Protein AF-X1JDH2-F1 (afdb_monomer)

Mean predicted aligned error: 5.19 Å

Structure (mmCIF, N/CA/C/O backbone):
data_AF-X1JDH2-F1
#
_entry.id   AF-X1JDH2-F1
#
loop_
_atom_site.group_PDB
_atom_site.id
_atom_site.type_symbol
_atom_site.label_atom_id
_atom_site.label_alt_id
_atom_site.label_comp_id
_atom_site.label_asym_id
_atom_site.label_entity_id
_atom_site.label_seq_id
_atom_site.pdbx_PDB_ins_code
_atom_site.Cartn_x
_atom_site.Cartn_y
_atom_site.Cartn_z
_atom_site.occupancy
_atom_site.B_iso_or_equiv
_atom_site.auth_seq_id
_atom_site.auth_comp_id
_atom_site.auth_asym_id
_atom_site.auth_atom_id
_atom_site.pdbx_PDB_model_num
ATOM 1 N N . GLU A 1 1 ? -0.977 12.668 -22.500 1.00 59.09 1 GLU A N 1
ATOM 2 C CA . GLU A 1 1 ? 0.386 12.859 -21.954 1.00 59.09 1 GLU A CA 1
ATOM 3 C C . GLU A 1 1 ? 0.465 12.525 -20.460 1.00 59.09 1 GLU A C 1
ATOM 5 O O . GLU A 1 1 ? 1.186 11.602 -20.096 1.00 59.09 1 GLU A O 1
ATOM 10 N N . ASP A 1 2 ? -0.357 13.155 -19.613 1.00 74.88 2 ASP A N 1
ATOM 11 C CA . ASP A 1 2 ? -0.326 12.962 -18.149 1.00 74.88 2 ASP A CA 1
ATOM 12 C C . ASP A 1 2 ? -0.560 11.524 -17.659 1.00 74.88 2 ASP A C 1
ATOM 14 O O . ASP A 1 2 ? 0.030 11.103 -16.664 1.00 74.88 2 ASP A O 1
ATOM 18 N N . VAL A 1 3 ? -1.400 10.745 -18.352 1.00 79.12 3 VAL A N 1
ATOM 19 C CA . VAL A 1 3 ? -1.711 9.357 -17.963 1.00 79.12 3 VAL A CA 1
ATOM 20 C C . VAL A 1 3 ? -0.484 8.455 -18.087 1.00 79.12 3 VAL A C 1
ATOM 22 O O . VAL A 1 3 ? -0.159 7.745 -17.137 1.00 79.12 3 VAL A O 1
ATOM 25 N N . LEU A 1 4 ? 0.219 8.517 -19.223 1.00 82.62 4 LEU A N 1
ATOM 26 C CA . LEU A 1 4 ? 1.402 7.693 -19.479 1.00 82.62 4 LEU A CA 1
ATOM 27 C C . LEU A 1 4 ? 2.551 8.095 -18.553 1.00 82.62 4 LEU A C 1
ATOM 29 O O . LEU A 1 4 ? 3.130 7.236 -17.897 1.00 82.62 4 LEU A O 1
ATOM 33 N N . ARG A 1 5 ? 2.807 9.402 -18.409 1.00 84.75 5 ARG A N 1
ATOM 34 C CA . ARG A 1 5 ? 3.827 9.919 -17.486 1.00 84.75 5 ARG A CA 1
ATOM 35 C C . ARG A 1 5 ? 3.555 9.494 -16.047 1.00 84.75 5 ARG A C 1
ATOM 37 O O . ARG A 1 5 ? 4.454 9.016 -15.362 1.00 84.75 5 ARG A O 1
ATOM 44 N N . SER A 1 6 ? 2.310 9.638 -15.584 1.00 84.62 6 SER A N 1
ATOM 45 C CA . SER A 1 6 ? 1.933 9.156 -14.258 1.00 84.62 6 SER A CA 1
ATOM 46 C C . SER A 1 6 ? 2.183 7.656 -14.155 1.00 84.62 6 SER A C 1
ATOM 48 O O . SER A 1 6 ? 2.788 7.219 -13.186 1.00 84.62 6 SER A O 1
ATOM 50 N N . ASN A 1 7 ? 1.771 6.860 -15.142 1.00 87.44 7 ASN A N 1
ATOM 51 C CA . ASN A 1 7 ? 1.966 5.414 -15.121 1.00 87.44 7 ASN A CA 1
ATOM 52 C C . ASN A 1 7 ? 3.447 5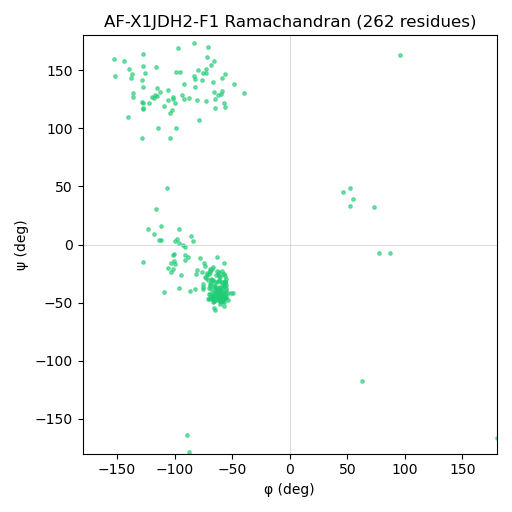.016 -15.006 1.00 87.44 7 ASN A C 1
ATOM 54 O O . ASN A 1 7 ? 3.771 4.223 -14.128 1.00 87.44 7 ASN A O 1
ATOM 58 N N . VAL A 1 8 ? 4.331 5.631 -15.799 1.00 89.69 8 VAL A N 1
ATOM 59 C CA . VAL A 1 8 ? 5.785 5.397 -15.744 1.00 89.69 8 VAL A CA 1
ATOM 60 C C . VAL A 1 8 ? 6.333 5.671 -14.343 1.00 89.69 8 VAL A C 1
ATOM 62 O O . VAL A 1 8 ? 6.931 4.776 -13.759 1.00 89.69 8 VAL A O 1
ATOM 65 N N . ILE A 1 9 ? 6.016 6.821 -13.734 1.00 87.75 9 ILE A N 1
ATOM 66 C CA . ILE A 1 9 ? 6.458 7.152 -12.361 1.00 87.75 9 ILE A CA 1
ATOM 67 C C . ILE A 1 9 ? 6.048 6.064 -11.353 1.00 87.75 9 ILE A C 1
ATOM 69 O O . ILE A 1 9 ? 6.803 5.727 -10.445 1.00 87.75 9 ILE A O 1
ATOM 73 N N . ASN A 1 10 ? 4.849 5.494 -11.500 1.00 86.88 10 ASN A N 1
ATOM 74 C CA . ASN A 1 10 ? 4.388 4.449 -10.581 1.00 86.88 10 ASN A CA 1
ATOM 75 C C . ASN A 1 10 ? 5.068 3.101 -10.835 1.00 86.88 10 ASN A C 1
ATOM 77 O O . ASN A 1 10 ? 5.295 2.357 -9.885 1.00 86.88 10 ASN A O 1
ATOM 81 N N . LEU A 1 11 ? 5.388 2.787 -12.091 1.00 92.75 11 LEU A N 1
ATOM 82 C CA . LEU A 1 11 ? 6.139 1.583 -12.439 1.00 92.75 11 LEU A CA 1
ATOM 83 C C . LEU A 1 11 ? 7.592 1.672 -11.972 1.00 92.75 11 LEU A C 1
ATOM 85 O O . LEU A 1 11 ? 8.115 0.672 -11.498 1.00 92.75 11 LEU A O 1
ATOM 89 N N . VAL A 1 12 ? 8.208 2.857 -12.006 1.00 92.88 12 VAL A N 1
ATOM 90 C CA . VAL A 1 12 ? 9.519 3.093 -11.380 1.00 92.88 12 VAL A CA 1
ATOM 91 C C . VAL A 1 12 ? 9.451 2.789 -9.879 1.00 92.88 12 VAL A C 1
ATOM 93 O O . VAL A 1 12 ? 10.267 2.020 -9.379 1.00 92.88 12 VAL A O 1
ATOM 96 N N . GLY A 1 13 ? 8.440 3.308 -9.168 1.00 90.69 13 GLY A N 1
ATOM 97 C CA . GLY A 1 13 ? 8.237 3.009 -7.742 1.00 90.69 13 GLY A CA 1
ATOM 98 C C . GLY A 1 13 ? 8.040 1.514 -7.460 1.00 90.69 13 GLY A C 1
ATOM 99 O O . GLY A 1 13 ? 8.646 0.971 -6.541 1.00 90.69 13 GLY A O 1
ATOM 100 N N . LEU A 1 14 ? 7.264 0.815 -8.297 1.00 92.56 14 LEU A N 1
ATOM 101 C CA . LEU A 1 14 ? 7.139 -0.642 -8.217 1.00 92.56 14 LEU A CA 1
ATOM 102 C C . LEU A 1 14 ? 8.499 -1.329 -8.418 1.00 92.56 14 LEU A C 1
ATOM 104 O O . LEU A 1 14 ? 8.872 -2.176 -7.615 1.00 92.56 14 LEU A O 1
ATOM 108 N N . LEU A 1 15 ? 9.259 -0.953 -9.449 1.00 94.62 15 LEU A N 1
ATOM 109 C CA . LEU A 1 15 ? 10.558 -1.557 -9.749 1.00 94.62 15 LEU A CA 1
ATOM 110 C C . LEU A 1 15 ? 11.597 -1.295 -8.652 1.00 94.62 15 LEU A C 1
ATOM 112 O O . LEU A 1 15 ? 12.402 -2.178 -8.377 1.00 94.62 15 LEU A O 1
ATOM 116 N N . ARG A 1 16 ? 11.551 -0.152 -7.956 1.00 92.25 16 ARG A N 1
ATOM 117 C CA . ARG A 1 16 ? 12.378 0.070 -6.755 1.00 92.25 16 ARG A CA 1
ATOM 118 C C . ARG A 1 16 ? 12.075 -0.948 -5.662 1.00 92.25 16 ARG A C 1
ATOM 120 O O . ARG A 1 16 ? 13.009 -1.489 -5.078 1.00 92.25 16 ARG A O 1
ATOM 127 N N . ILE A 1 17 ? 10.797 -1.246 -5.422 1.00 90.75 17 ILE A N 1
ATOM 128 C CA . ILE A 1 17 ? 10.385 -2.280 -4.460 1.00 90.75 17 ILE A CA 1
ATOM 129 C C . ILE A 1 17 ? 10.846 -3.662 -4.945 1.00 90.75 17 ILE A C 1
ATOM 131 O O . ILE A 1 17 ? 11.446 -4.408 -4.179 1.00 90.75 17 ILE A O 1
ATOM 135 N N . MET A 1 18 ? 10.621 -3.987 -6.223 1.00 92.38 18 MET A N 1
ATOM 136 C CA . MET A 1 18 ? 10.957 -5.296 -6.801 1.00 92.38 18 MET A CA 1
ATOM 137 C C . MET A 1 18 ? 12.462 -5.586 -6.820 1.00 92.38 18 MET A C 1
ATOM 139 O O . MET A 1 18 ? 12.875 -6.732 -6.664 1.00 92.38 18 MET A O 1
ATOM 143 N N . LEU A 1 19 ? 13.290 -4.566 -7.050 1.00 92.38 19 LEU A N 1
ATOM 144 C CA . LEU A 1 19 ? 14.728 -4.725 -7.280 1.00 92.38 19 LEU A CA 1
ATOM 145 C C . LEU A 1 19 ? 15.578 -4.430 -6.033 1.00 92.38 19 LEU A C 1
ATOM 147 O O . LEU A 1 19 ? 16.806 -4.511 -6.116 1.00 92.38 19 LEU A O 1
ATOM 151 N N . GLY A 1 20 ? 14.943 -4.133 -4.892 1.00 88.19 20 GLY A N 1
ATOM 152 C CA . GLY A 1 20 ? 15.624 -3.850 -3.624 1.00 88.19 20 GLY A CA 1
ATOM 153 C C . GLY A 1 20 ? 16.309 -2.481 -3.589 1.00 88.19 20 GLY A C 1
ATOM 154 O O . GLY A 1 20 ? 17.354 -2.329 -2.963 1.00 88.19 20 GLY A O 1
ATOM 155 N N . GLY A 1 21 ? 15.738 -1.494 -4.281 1.00 89.44 21 GLY A N 1
ATOM 156 C CA . GLY A 1 21 ? 16.318 -0.169 -4.482 1.00 89.44 21 GLY A CA 1
ATOM 157 C C . GLY A 1 21 ? 17.071 -0.027 -5.807 1.00 89.44 21 GLY A C 1
ATOM 158 O O . GLY A 1 21 ? 17.407 -1.007 -6.479 1.00 89.44 21 GLY A O 1
ATOM 159 N N . LEU A 1 22 ? 17.311 1.229 -6.187 1.00 92.88 22 LEU A N 1
ATOM 160 C CA . LEU A 1 22 ? 17.968 1.627 -7.433 1.00 92.88 22 LEU A CA 1
ATOM 161 C C . LEU A 1 22 ? 18.954 2.763 -7.164 1.00 92.88 22 LEU A C 1
ATOM 163 O O . LEU A 1 22 ? 18.670 3.656 -6.362 1.00 92.88 22 LEU A O 1
ATOM 167 N N . THR A 1 23 ? 20.093 2.757 -7.855 1.00 94.81 23 THR A N 1
ATOM 168 C CA . THR A 1 23 ? 20.959 3.945 -7.914 1.00 94.81 23 THR A CA 1
ATOM 169 C C . THR A 1 23 ? 20.314 5.035 -8.785 1.00 94.81 23 THR A C 1
ATOM 171 O O . THR A 1 23 ? 19.448 4.723 -9.604 1.00 94.81 23 THR A O 1
ATOM 174 N N . PRO A 1 24 ? 20.732 6.314 -8.684 1.00 94.38 24 PRO A N 1
ATOM 175 C CA . PRO A 1 24 ? 20.222 7.370 -9.567 1.00 94.38 24 PRO A CA 1
ATOM 176 C C . PRO A 1 24 ? 20.408 7.068 -11.064 1.00 94.38 24 PRO A C 1
ATOM 178 O O . PRO A 1 24 ? 19.579 7.445 -11.888 1.00 94.38 24 PRO A O 1
ATOM 181 N N . GLU A 1 25 ? 21.488 6.369 -11.413 1.00 94.69 25 GLU A N 1
ATOM 182 C CA . GLU A 1 25 ? 21.778 5.938 -12.784 1.00 94.69 25 GLU A CA 1
ATOM 183 C C . GLU A 1 25 ? 20.811 4.837 -13.230 1.00 94.69 25 GLU A C 1
ATOM 185 O O . GLU A 1 25 ? 20.237 4.919 -14.315 1.00 94.69 25 GLU A O 1
ATOM 190 N N . GLU A 1 26 ? 20.582 3.835 -12.379 1.00 95.81 26 GLU A N 1
ATOM 191 C CA . GLU A 1 26 ? 19.624 2.761 -12.644 1.00 95.81 26 GLU A CA 1
ATOM 192 C C . GLU A 1 26 ? 18.184 3.284 -12.748 1.00 95.81 26 GLU A C 1
ATOM 194 O O . GLU A 1 26 ? 17.431 2.829 -13.608 1.00 95.81 26 GLU A O 1
ATOM 199 N N . ASP A 1 27 ? 17.817 4.268 -11.925 1.00 94.56 27 ASP A N 1
ATOM 200 C CA . ASP A 1 27 ? 16.511 4.934 -11.961 1.00 94.56 27 ASP A CA 1
ATOM 201 C C . ASP A 1 27 ? 16.281 5.636 -13.310 1.00 94.56 27 ASP A C 1
ATOM 203 O O . ASP A 1 27 ? 15.251 5.436 -13.955 1.00 94.56 27 ASP A O 1
ATOM 207 N N . ALA A 1 28 ? 17.287 6.372 -13.798 1.00 94.69 28 ALA A N 1
ATOM 208 C CA . ALA A 1 28 ? 17.238 7.038 -15.098 1.00 94.69 28 ALA A CA 1
ATOM 209 C C . ALA A 1 28 ? 17.183 6.050 -16.279 1.00 94.69 28 ALA A C 1
ATOM 211 O O . ALA A 1 28 ? 16.522 6.327 -17.286 1.00 94.69 28 ALA A O 1
ATOM 212 N N . ILE A 1 29 ? 17.867 4.903 -16.174 1.00 96.56 29 ILE A N 1
ATOM 213 C CA . ILE A 1 29 ? 17.788 3.827 -17.174 1.00 96.56 29 ILE A CA 1
ATOM 214 C C . ILE A 1 29 ? 16.381 3.224 -17.183 1.00 96.56 29 ILE A C 1
ATOM 216 O O . ILE A 1 29 ? 15.801 3.079 -18.256 1.00 96.56 29 ILE A O 1
ATOM 220 N N . ILE A 1 30 ? 15.812 2.914 -16.014 1.00 96.50 30 ILE A N 1
ATOM 221 C CA . ILE A 1 30 ? 14.474 2.320 -15.902 1.00 96.50 30 ILE A CA 1
ATOM 222 C C . ILE A 1 30 ? 13.391 3.250 -16.449 1.00 96.50 30 ILE A C 1
ATOM 224 O O . ILE A 1 30 ? 12.529 2.786 -17.194 1.00 96.50 30 ILE A O 1
ATOM 228 N N . ASP A 1 31 ? 13.419 4.541 -16.110 1.00 95.44 31 ASP A N 1
ATOM 229 C CA . ASP A 1 31 ? 12.426 5.510 -16.595 1.00 95.44 31 ASP A CA 1
ATOM 230 C C . ASP A 1 31 ? 12.395 5.549 -18.133 1.00 95.44 31 ASP A C 1
ATOM 232 O O . ASP A 1 31 ? 11.336 5.411 -18.756 1.00 95.44 31 ASP A O 1
ATOM 236 N N . ARG A 1 32 ? 13.580 5.607 -18.755 1.00 95.38 32 ARG A N 1
ATOM 237 C CA . ARG A 1 32 ? 13.723 5.580 -20.213 1.00 95.38 32 ARG A CA 1
ATOM 238 C C . ARG A 1 32 ? 13.308 4.235 -20.810 1.00 95.38 32 ARG A C 1
ATOM 240 O O . ARG A 1 32 ? 12.555 4.219 -21.780 1.00 95.38 32 ARG A O 1
ATOM 247 N N . ALA A 1 33 ? 13.732 3.124 -20.211 1.00 97.06 33 ALA A N 1
ATOM 248 C CA . ALA A 1 33 ? 13.372 1.779 -20.652 1.00 97.06 33 ALA A CA 1
ATOM 249 C C . ALA A 1 33 ? 11.852 1.564 -20.643 1.00 97.06 33 ALA A C 1
ATOM 251 O O . ALA A 1 33 ? 11.294 1.012 -21.589 1.00 97.06 33 ALA A O 1
ATOM 252 N N . LEU A 1 34 ? 11.155 2.036 -19.604 1.00 96.44 34 LEU A N 1
ATOM 253 C CA . LEU A 1 34 ? 9.696 1.973 -19.526 1.00 96.44 34 LEU A CA 1
ATOM 254 C C . LEU A 1 34 ? 9.052 2.781 -20.654 1.00 96.44 34 LEU A C 1
ATOM 256 O O . LEU A 1 34 ? 8.166 2.270 -21.338 1.00 96.44 34 LEU A O 1
ATOM 260 N N . ALA A 1 35 ? 9.506 4.016 -20.881 1.00 94.12 35 ALA A N 1
ATOM 261 C CA . ALA A 1 35 ? 8.993 4.849 -21.966 1.00 94.12 35 ALA A CA 1
ATOM 262 C C . ALA A 1 35 ? 9.185 4.186 -23.343 1.00 94.12 35 ALA A C 1
ATOM 264 O O . ALA A 1 35 ? 8.242 4.131 -24.134 1.00 94.12 35 ALA A O 1
ATOM 265 N N . GLU A 1 36 ? 10.369 3.626 -23.603 1.00 95.56 36 GLU A N 1
ATOM 266 C CA . GLU A 1 36 ? 10.681 2.894 -24.836 1.00 95.56 36 GLU A CA 1
ATOM 267 C C . GLU A 1 36 ? 9.854 1.607 -24.974 1.00 95.56 36 GLU A C 1
ATOM 269 O O . GLU A 1 36 ? 9.367 1.307 -26.062 1.00 95.56 36 GLU A O 1
ATOM 274 N N . THR A 1 37 ? 9.595 0.893 -23.874 1.00 96.69 37 THR A N 1
ATOM 275 C CA . THR A 1 37 ? 8.761 -0.323 -23.863 1.00 96.69 37 THR A CA 1
ATOM 276 C C . THR A 1 37 ? 7.321 -0.026 -24.279 1.00 96.69 37 THR A C 1
ATOM 278 O O . THR A 1 37 ? 6.756 -0.730 -25.117 1.00 96.69 37 THR A O 1
ATOM 281 N N . TYR A 1 38 ? 6.717 1.035 -23.734 1.00 95.06 38 TYR A N 1
ATOM 282 C CA . TYR A 1 38 ? 5.379 1.461 -24.153 1.00 95.06 38 TYR A CA 1
ATOM 283 C C . TYR A 1 38 ? 5.378 1.973 -25.600 1.00 95.06 38 TYR A C 1
ATOM 285 O O . TYR A 1 38 ? 4.480 1.628 -26.370 1.00 95.06 38 TYR A O 1
ATOM 293 N N . ALA A 1 39 ? 6.400 2.732 -26.007 1.00 93.56 39 ALA A N 1
ATOM 294 C CA . ALA A 1 39 ? 6.523 3.222 -27.378 1.00 93.56 39 ALA A CA 1
ATOM 295 C C . ALA A 1 39 ? 6.667 2.082 -28.404 1.00 93.56 39 ALA A C 1
ATOM 297 O O . ALA A 1 39 ? 6.050 2.142 -29.465 1.00 93.56 39 ALA A O 1
ATOM 298 N N . ALA A 1 40 ? 7.400 1.013 -28.075 1.00 94.62 40 ALA A N 1
ATOM 299 C CA . ALA A 1 40 ? 7.550 -0.177 -28.915 1.00 94.62 40 ALA A CA 1
ATOM 300 C C . ALA A 1 40 ? 6.225 -0.928 -29.144 1.00 94.62 40 ALA A C 1
ATOM 302 O O . ALA A 1 40 ? 6.079 -1.642 -30.136 1.00 94.62 40 ALA A O 1
ATOM 303 N N . LYS A 1 41 ? 5.240 -0.746 -28.255 1.00 94.19 41 LYS A N 1
ATOM 304 C CA . LYS A 1 41 ? 3.868 -1.250 -28.412 1.00 94.19 41 LYS A CA 1
ATOM 305 C C . LYS A 1 41 ? 2.903 -0.208 -28.986 1.00 94.19 41 LYS A C 1
ATOM 307 O O . LYS A 1 41 ? 1.693 -0.403 -28.926 1.00 94.19 41 LYS A O 1
ATOM 312 N N . ASP A 1 42 ? 3.412 0.898 -29.530 1.00 92.19 42 ASP A N 1
ATOM 313 C CA . ASP A 1 42 ? 2.612 2.018 -30.038 1.00 92.19 42 ASP A CA 1
ATOM 314 C C . ASP A 1 42 ? 1.640 2.576 -28.975 1.00 92.19 42 ASP A C 1
ATOM 316 O O . ASP A 1 42 ? 0.493 2.922 -29.246 1.00 92.19 42 ASP A O 1
ATOM 320 N N . ILE A 1 43 ? 2.096 2.644 -27.722 1.00 91.62 43 ILE A N 1
ATOM 321 C CA . ILE A 1 43 ? 1.414 3.354 -26.638 1.00 91.62 43 ILE A CA 1
ATOM 322 C C . ILE A 1 43 ? 2.181 4.652 -26.402 1.00 91.62 43 ILE A C 1
ATOM 324 O O . ILE A 1 43 ? 3.151 4.714 -25.647 1.00 91.62 43 ILE A O 1
ATOM 328 N N . THR A 1 44 ? 1.748 5.710 -27.084 1.00 89.75 44 THR A N 1
ATOM 329 C CA . THR A 1 44 ? 2.363 7.041 -27.004 1.00 89.75 44 THR A CA 1
ATOM 330 C C . THR A 1 44 ? 1.310 8.104 -26.694 1.00 89.75 44 THR A C 1
ATOM 332 O O . THR A 1 44 ? 0.124 7.870 -26.919 1.00 89.75 44 THR A O 1
ATOM 335 N N . PRO A 1 45 ? 1.694 9.321 -26.257 1.00 86.06 45 PRO A N 1
ATOM 336 C CA . PRO A 1 45 ? 0.742 10.418 -26.069 1.00 86.06 45 PRO A CA 1
ATOM 337 C C . PRO A 1 45 ? -0.066 10.801 -27.320 1.00 86.06 45 PRO A C 1
ATOM 339 O O . PRO A 1 45 ? -1.048 11.525 -27.181 1.00 86.06 45 PRO A O 1
ATOM 342 N N . LYS A 1 46 ? 0.363 10.365 -28.514 1.00 86.56 46 LYS A N 1
ATOM 343 C CA . LYS A 1 46 ? -0.273 10.653 -29.805 1.00 86.56 46 LYS A CA 1
ATOM 344 C C . LYS A 1 46 ? -1.160 9.512 -30.312 1.00 86.56 46 LYS A C 1
ATOM 346 O O . LYS A 1 46 ? -1.957 9.746 -31.215 1.00 86.56 46 LYS A O 1
ATOM 351 N N . THR A 1 47 ? -1.011 8.303 -29.773 1.00 88.00 47 THR A N 1
ATOM 352 C CA . THR A 1 47 ? -1.769 7.131 -30.225 1.00 88.00 47 THR A CA 1
ATOM 353 C C . THR A 1 47 ? -3.142 7.096 -29.553 1.00 88.00 47 THR A C 1
ATOM 355 O O . THR A 1 47 ? -3.261 7.464 -28.384 1.00 88.00 47 THR A O 1
ATOM 358 N N . ASP A 1 48 ? -4.169 6.634 -30.273 1.00 86.00 48 ASP A N 1
ATOM 359 C CA . ASP A 1 48 ? -5.535 6.495 -29.754 1.00 86.00 48 ASP A CA 1
ATOM 360 C C . ASP A 1 48 ? -5.573 5.612 -28.485 1.00 86.00 48 ASP A C 1
ATOM 362 O O . ASP A 1 48 ? -5.232 4.425 -28.561 1.00 86.00 48 ASP A O 1
ATOM 366 N N . PRO A 1 49 ? -6.006 6.152 -27.324 1.00 85.00 49 PRO A N 1
ATOM 367 C CA . PRO A 1 49 ? -6.129 5.397 -26.080 1.00 85.00 49 PRO A CA 1
ATOM 368 C C . PRO A 1 49 ? -7.042 4.172 -26.159 1.00 85.00 49 PRO A C 1
ATOM 370 O O . PRO A 1 49 ? -6.850 3.235 -25.383 1.00 85.00 49 PRO A O 1
ATOM 373 N N . GLY A 1 50 ? -8.009 4.146 -27.085 1.00 85.12 50 GLY A N 1
ATOM 374 C CA . GLY A 1 50 ? -8.890 2.992 -27.288 1.00 85.12 5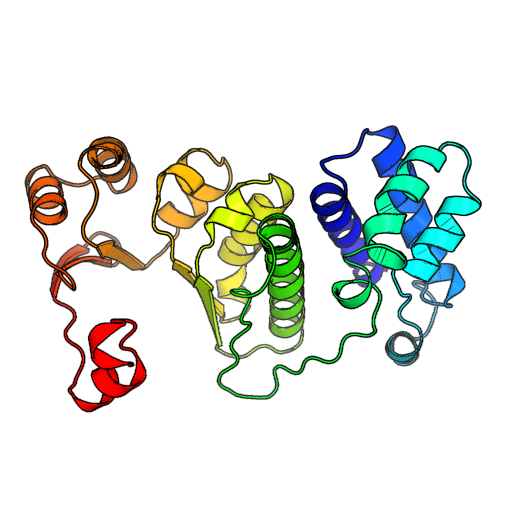0 GLY A CA 1
ATOM 375 C C . GLY A 1 50 ? -8.144 1.724 -27.719 1.00 85.12 50 GLY A C 1
ATOM 376 O O . GLY A 1 50 ? -8.589 0.621 -27.422 1.00 85.12 50 GLY A O 1
ATOM 377 N N . LEU A 1 51 ? -6.974 1.874 -28.350 1.00 86.38 51 LEU A N 1
ATOM 378 C CA . LEU A 1 51 ? -6.146 0.764 -28.830 1.00 86.38 51 LEU A CA 1
ATOM 379 C C . LEU A 1 51 ? -5.119 0.282 -27.798 1.00 86.38 51 LEU A C 1
ATOM 381 O O . LEU A 1 51 ? -4.446 -0.723 -28.018 1.00 86.38 51 LEU A O 1
ATOM 385 N N . TRP A 1 52 ? -4.948 0.997 -26.682 1.00 89.62 52 TRP A N 1
ATOM 386 C CA . TRP A 1 52 ? -3.865 0.706 -25.740 1.00 89.62 52 TRP A CA 1
ATOM 387 C C . TRP A 1 52 ? -4.072 -0.608 -24.996 1.00 89.62 52 TRP A C 1
ATOM 389 O O . TRP A 1 52 ? -3.095 -1.291 -24.712 1.00 89.62 52 TRP A O 1
ATOM 399 N N . GLN A 1 53 ? -5.320 -0.973 -24.688 1.00 86.06 53 GLN A N 1
ATOM 400 C CA . GLN A 1 53 ? -5.633 -2.132 -23.848 1.00 86.06 53 GLN A CA 1
ATOM 401 C C . GLN A 1 53 ? -5.085 -3.448 -24.420 1.00 86.06 53 GLN A C 1
ATOM 403 O O . GLN A 1 53 ? -4.557 -4.266 -23.672 1.00 86.06 53 GLN A O 1
ATOM 408 N N . GLU A 1 54 ? -5.158 -3.627 -25.737 1.00 85.88 54 GLU A N 1
ATOM 409 C CA . GLU A 1 54 ? -4.672 -4.825 -26.439 1.00 85.88 54 GLU A CA 1
ATOM 410 C C . GLU A 1 54 ? -3.145 -4.842 -26.611 1.00 85.88 54 GLU A C 1
ATOM 412 O O . GLU A 1 54 ? -2.564 -5.855 -26.993 1.00 85.88 54 GLU A O 1
ATOM 417 N N . ARG A 1 55 ? -2.488 -3.711 -26.337 1.00 91.94 55 ARG A N 1
ATOM 418 C CA . ARG A 1 55 ? -1.065 -3.475 -26.603 1.00 91.94 55 ARG A CA 1
ATOM 419 C C . ARG A 1 55 ? -0.238 -3.314 -25.331 1.00 91.94 55 ARG A C 1
ATOM 421 O O . ARG A 1 55 ? 0.949 -3.016 -25.420 1.00 91.94 55 ARG A O 1
ATOM 428 N N . ILE A 1 56 ? -0.840 -3.476 -24.151 1.00 92.94 56 ILE A N 1
ATOM 429 C CA . ILE A 1 56 ? -0.135 -3.318 -22.874 1.00 92.94 56 ILE A CA 1
ATOM 430 C C . ILE A 1 56 ? 1.067 -4.283 -22.844 1.00 92.94 56 ILE A C 1
ATOM 432 O O . ILE A 1 56 ? 0.867 -5.492 -22.989 1.00 92.94 56 ILE A O 1
ATOM 436 N N . PRO A 1 57 ? 2.304 -3.778 -22.675 1.00 95.31 57 PRO A N 1
ATOM 437 C CA . PRO A 1 57 ? 3.488 -4.625 -22.622 1.00 95.31 57 PRO A CA 1
ATOM 438 C C . PRO A 1 57 ? 3.509 -5.488 -21.359 1.00 95.31 57 PRO A C 1
ATOM 440 O O . PRO A 1 57 ? 2.972 -5.115 -20.314 1.00 95.31 57 PRO A O 1
ATOM 443 N N . LEU A 1 58 ? 4.198 -6.620 -21.455 1.00 95.94 58 LEU A N 1
ATOM 444 C CA . LEU A 1 58 ? 4.528 -7.485 -20.329 1.00 95.94 58 LEU A CA 1
ATOM 445 C C . LEU A 1 58 ? 5.942 -7.200 -19.808 1.00 95.94 58 LEU A C 1
ATOM 447 O O . LEU A 1 58 ? 6.748 -6.527 -20.454 1.00 95.94 58 LEU A O 1
ATOM 451 N N . MET A 1 59 ? 6.278 -7.767 -18.648 1.00 95.44 59 MET A N 1
ATOM 452 C CA . MET A 1 59 ? 7.608 -7.617 -18.046 1.00 95.44 59 MET A CA 1
ATOM 453 C C . MET A 1 59 ? 8.731 -8.124 -18.972 1.00 95.44 59 MET A C 1
ATOM 455 O O . MET A 1 59 ? 9.819 -7.560 -18.988 1.00 95.44 59 MET A O 1
ATOM 459 N N . GLN A 1 60 ? 8.475 -9.150 -19.790 1.00 96.94 60 GLN A N 1
ATOM 460 C CA . GLN A 1 60 ? 9.442 -9.625 -20.790 1.00 96.94 60 GLN A CA 1
ATOM 461 C C . GLN A 1 60 ? 9.721 -8.615 -21.913 1.00 96.94 60 GLN A C 1
ATOM 463 O O . GLN A 1 60 ? 10.832 -8.588 -22.436 1.00 96.94 60 GLN A O 1
ATOM 468 N N . ASP A 1 61 ? 8.742 -7.780 -22.283 1.00 97.44 61 ASP A N 1
ATOM 469 C CA . ASP A 1 61 ? 8.962 -6.721 -23.273 1.00 97.44 61 ASP A CA 1
ATOM 470 C C . ASP A 1 61 ? 9.896 -5.654 -22.681 1.00 97.44 61 ASP A C 1
ATOM 472 O O . ASP A 1 61 ? 10.799 -5.167 -23.357 1.00 97.44 61 ASP A O 1
ATOM 476 N N . PHE A 1 62 ? 9.725 -5.356 -21.389 1.00 97.44 62 PHE A N 1
ATOM 477 C CA . PHE A 1 62 ? 10.614 -4.473 -20.638 1.00 97.44 62 PHE A CA 1
ATOM 478 C C . PHE A 1 62 ? 12.036 -5.043 -20.498 1.00 97.44 62 PHE A C 1
ATOM 480 O O . PHE A 1 62 ? 13.006 -4.313 -20.697 1.00 97.44 62 PHE A O 1
ATOM 487 N N . GLU A 1 63 ? 12.184 -6.348 -20.224 1.00 97.44 63 GLU A N 1
ATOM 488 C CA . GLU A 1 63 ? 13.493 -7.029 -20.239 1.00 97.44 63 GLU A CA 1
ATOM 489 C C . GLU A 1 63 ? 14.178 -6.886 -21.605 1.00 97.44 63 GLU A C 1
ATOM 491 O O . GLU A 1 63 ? 15.353 -6.529 -21.654 1.00 97.44 63 GLU A O 1
ATOM 496 N N . ALA A 1 64 ? 13.450 -7.114 -22.704 1.00 97.56 64 ALA A N 1
ATOM 497 C CA . ALA A 1 64 ? 14.003 -7.022 -24.054 1.00 97.56 64 ALA A CA 1
ATOM 498 C C . ALA A 1 64 ? 14.511 -5.609 -24.383 1.00 97.56 64 ALA A C 1
ATOM 500 O O . ALA A 1 64 ? 15.565 -5.466 -24.996 1.00 97.56 64 ALA A O 1
ATOM 501 N N . VAL A 1 65 ? 13.802 -4.562 -23.943 1.00 97.56 65 VAL A N 1
ATOM 502 C CA . VAL A 1 65 ? 14.274 -3.176 -24.090 1.00 97.56 65 VAL A CA 1
ATOM 503 C C . VAL A 1 65 ? 15.530 -2.941 -23.252 1.00 97.56 65 VAL A C 1
ATOM 505 O O . VAL A 1 65 ? 16.532 -2.466 -23.787 1.00 97.56 65 VAL A O 1
ATOM 508 N N . LEU A 1 66 ? 15.529 -3.337 -21.974 1.00 96.88 66 LEU A N 1
ATOM 509 C CA . LEU A 1 66 ? 16.695 -3.192 -21.094 1.00 96.88 66 LEU A CA 1
ATOM 510 C C . LEU A 1 66 ? 17.953 -3.882 -21.643 1.00 96.88 66 LEU A C 1
ATOM 512 O O . LEU A 1 66 ? 19.049 -3.351 -21.485 1.00 96.88 66 LEU A O 1
ATOM 516 N N . GLU A 1 67 ? 17.821 -5.033 -22.307 1.00 96.94 67 GLU A N 1
ATOM 517 C CA . GLU A 1 67 ? 18.949 -5.749 -22.924 1.00 96.94 67 GLU A CA 1
ATOM 518 C C . GLU A 1 67 ? 19.658 -4.942 -24.021 1.00 96.94 67 GLU A C 1
ATOM 520 O O . GLU A 1 67 ? 20.842 -5.170 -24.279 1.00 96.94 67 GLU A O 1
ATOM 525 N N . THR A 1 68 ? 18.969 -3.980 -24.639 1.00 96.44 68 THR A N 1
ATOM 526 C CA . THR A 1 68 ? 19.544 -3.114 -25.678 1.00 96.44 68 THR A CA 1
ATOM 527 C C . THR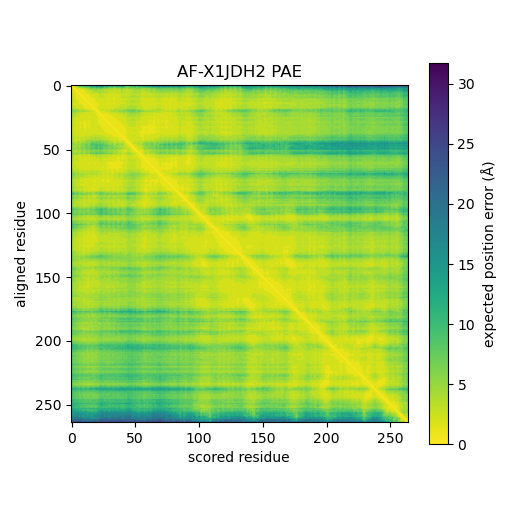 A 1 68 ? 20.221 -1.859 -25.122 1.00 96.44 68 THR A C 1
ATOM 529 O O . THR A 1 68 ? 20.923 -1.165 -25.858 1.00 96.44 68 THR A O 1
ATOM 532 N N . MET A 1 69 ? 20.048 -1.565 -23.829 1.00 96.00 69 MET A N 1
ATOM 533 C CA . MET A 1 69 ? 20.542 -0.340 -23.205 1.00 96.00 69 MET A CA 1
ATOM 534 C C . MET A 1 69 ? 21.942 -0.508 -22.605 1.00 96.00 69 MET A C 1
ATOM 536 O O . MET A 1 69 ? 22.260 -1.484 -21.920 1.00 96.00 69 MET A O 1
ATOM 540 N N . GLU A 1 70 ? 22.790 0.498 -22.808 1.00 9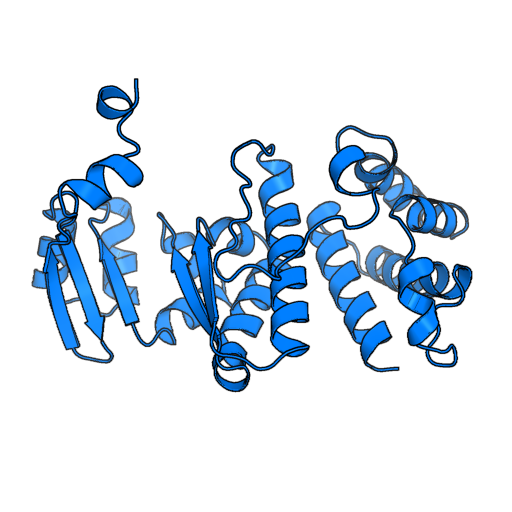4.31 70 GLU A N 1
ATOM 541 C CA . GLU A 1 70 ? 24.114 0.548 -22.191 1.00 94.31 70 GLU A CA 1
ATOM 542 C C . GLU A 1 70 ? 24.007 0.717 -20.663 1.00 94.31 70 GLU A C 1
ATOM 544 O O . GLU A 1 70 ? 23.153 1.442 -20.158 1.00 94.31 70 GLU A O 1
ATOM 549 N N . GLY A 1 71 ? 24.858 0.015 -19.907 1.00 92.44 71 GLY A N 1
ATOM 550 C CA . GLY A 1 71 ? 24.862 0.066 -18.437 1.00 92.44 71 GLY A CA 1
ATOM 551 C C . GLY A 1 71 ? 23.755 -0.744 -17.742 1.00 92.44 71 GLY A C 1
ATOM 552 O O . GLY A 1 71 ? 23.819 -0.940 -16.532 1.00 92.44 71 GLY A O 1
ATOM 553 N N . ALA A 1 72 ? 22.792 -1.315 -18.474 1.00 95.62 72 ALA A N 1
ATOM 554 C CA . ALA A 1 72 ? 21.625 -1.990 -17.894 1.00 95.62 72 ALA A CA 1
ATOM 555 C C . ALA A 1 72 ? 21.846 -3.464 -17.482 1.00 95.62 72 ALA A C 1
ATOM 557 O O . ALA A 1 72 ? 20.916 -4.127 -17.022 1.00 95.62 72 ALA A O 1
ATOM 558 N N . LYS A 1 73 ? 23.065 -4.013 -17.609 1.00 95.12 73 LYS A N 1
ATOM 559 C CA . LYS A 1 73 ? 23.336 -5.454 -17.384 1.00 95.12 73 LYS A CA 1
ATOM 560 C C . LYS A 1 73 ? 22.890 -5.952 -16.003 1.00 95.12 73 LYS A C 1
ATOM 562 O O . LYS A 1 73 ? 22.306 -7.028 -15.903 1.00 95.12 73 LYS A O 1
ATOM 567 N N . SER A 1 74 ? 23.151 -5.169 -14.953 1.00 95.19 74 SER A N 1
ATOM 568 C CA . SER A 1 74 ? 22.721 -5.478 -13.578 1.00 95.19 74 SER A CA 1
ATOM 569 C C . SER A 1 74 ? 21.192 -5.553 -13.468 1.00 95.19 74 SER A C 1
ATOM 571 O O . SER A 1 74 ? 20.644 -6.497 -12.896 1.00 95.19 74 SER A O 1
ATOM 573 N N . LEU A 1 75 ? 20.492 -4.594 -14.082 1.00 96.62 75 LEU A N 1
ATOM 574 C CA . LEU A 1 75 ? 19.031 -4.529 -14.098 1.00 96.62 75 LEU A CA 1
ATOM 575 C C . LEU A 1 75 ? 18.419 -5.727 -14.819 1.00 96.62 75 LEU A C 1
ATOM 577 O O . LEU A 1 75 ? 17.525 -6.360 -14.267 1.00 96.62 75 LEU A O 1
ATOM 581 N N . VAL A 1 76 ? 18.945 -6.099 -15.990 1.00 96.88 76 VAL A N 1
ATOM 582 C CA . VAL A 1 76 ? 18.486 -7.280 -16.743 1.00 96.88 76 VAL A CA 1
ATOM 583 C C . VAL A 1 76 ? 18.581 -8.547 -15.889 1.00 96.88 76 VAL A C 1
ATOM 585 O O . VAL A 1 76 ? 17.630 -9.326 -15.827 1.00 96.88 76 VAL A O 1
ATOM 588 N N . ILE A 1 77 ? 19.700 -8.751 -15.184 1.00 95.00 77 ILE A N 1
ATOM 589 C CA . ILE A 1 77 ? 19.887 -9.923 -14.313 1.00 95.00 77 ILE A CA 1
ATOM 590 C C . ILE A 1 77 ? 18.829 -9.959 -13.204 1.00 95.00 77 ILE A C 1
ATOM 592 O O . ILE A 1 77 ? 18.242 -11.014 -12.962 1.00 95.00 77 ILE A O 1
ATOM 596 N N . ARG A 1 78 ? 18.553 -8.823 -12.553 1.00 95.06 78 ARG A N 1
ATOM 597 C CA . ARG A 1 78 ? 17.551 -8.750 -11.478 1.00 95.06 78 ARG A CA 1
ATOM 598 C C . ARG A 1 78 ? 16.119 -8.916 -12.005 1.00 95.06 78 ARG A C 1
ATOM 600 O O . ARG A 1 78 ? 15.342 -9.672 -11.427 1.00 95.06 78 ARG A O 1
ATOM 607 N N . VAL A 1 79 ? 15.784 -8.285 -13.134 1.00 96.06 79 VAL A N 1
ATOM 608 C CA . VAL A 1 79 ? 14.457 -8.370 -13.776 1.00 96.06 79 VAL A CA 1
ATOM 609 C C . VAL A 1 79 ? 14.136 -9.796 -14.230 1.00 96.06 79 VAL A C 1
ATOM 611 O O . VAL A 1 79 ? 12.985 -10.220 -14.128 1.00 96.06 79 VAL A O 1
ATOM 614 N N . ARG A 1 80 ? 15.141 -10.591 -14.625 1.00 95.56 80 ARG A N 1
ATOM 615 C CA . ARG A 1 80 ? 14.949 -11.995 -15.030 1.00 95.56 80 ARG A CA 1
ATOM 616 C C . ARG A 1 80 ? 14.268 -12.871 -13.980 1.00 95.56 80 ARG A C 1
ATOM 618 O O . ARG A 1 80 ? 13.563 -13.809 -14.357 1.00 95.56 80 ARG A O 1
ATOM 625 N N . LYS A 1 81 ? 14.393 -12.549 -12.684 1.00 93.31 81 LYS A N 1
ATOM 626 C CA . LYS A 1 81 ? 13.651 -13.226 -11.600 1.00 93.31 81 LYS A CA 1
ATOM 627 C C . LYS A 1 81 ? 12.129 -13.159 -11.813 1.00 93.31 81 LYS A C 1
ATOM 629 O O . LYS A 1 81 ? 11.424 -14.107 -11.471 1.00 93.31 81 LYS A O 1
ATOM 634 N N . PHE A 1 82 ? 11.648 -12.077 -12.428 1.00 94.50 82 PHE A N 1
ATOM 635 C CA . PHE A 1 82 ? 10.236 -11.758 -12.653 1.00 94.50 82 PHE A CA 1
ATOM 636 C C . PHE A 1 82 ? 9.737 -12.065 -14.069 1.00 94.50 82 PHE A C 1
ATOM 638 O O . PHE A 1 82 ? 8.538 -11.971 -14.309 1.00 94.50 82 PHE A O 1
ATOM 645 N N . THR A 1 83 ? 10.618 -12.420 -15.006 1.00 95.50 83 THR A N 1
ATOM 646 C CA . THR A 1 83 ? 10.235 -12.781 -16.386 1.00 95.50 83 THR A CA 1
ATOM 647 C C . THR A 1 83 ? 10.397 -14.264 -16.679 1.00 95.50 83 THR A C 1
ATOM 649 O O . THR A 1 83 ? 9.539 -14.852 -17.335 1.00 95.50 83 THR A O 1
ATOM 652 N N . LYS A 1 84 ? 11.486 -14.870 -16.188 1.00 93.19 84 LYS A N 1
ATOM 653 C CA . LYS A 1 84 ? 11.880 -16.267 -16.450 1.00 93.19 84 LYS A CA 1
ATOM 654 C C . LYS A 1 84 ? 12.144 -17.067 -15.169 1.00 93.19 84 LYS A C 1
ATOM 656 O O . LYS A 1 84 ? 12.260 -18.286 -15.231 1.00 93.19 84 LYS A O 1
ATOM 661 N N . GLY A 1 85 ? 12.290 -16.390 -14.031 1.00 88.81 85 GLY A N 1
ATOM 662 C CA . GLY A 1 85 ? 12.553 -17.003 -12.731 1.00 88.81 85 GLY A CA 1
ATOM 663 C C . GLY A 1 85 ? 11.291 -17.385 -11.957 1.00 88.81 85 GLY A C 1
ATOM 664 O O . GLY A 1 85 ? 10.187 -17.432 -12.496 1.00 88.81 85 GLY A O 1
ATOM 665 N N . THR A 1 86 ? 11.468 -17.623 -10.656 1.00 85.88 86 THR A N 1
ATOM 666 C CA . THR A 1 86 ? 10.432 -18.115 -9.731 1.00 85.88 86 THR A CA 1
ATOM 667 C C . THR A 1 86 ? 9.176 -17.242 -9.697 1.00 85.88 86 THR A C 1
ATOM 669 O O . THR A 1 86 ? 8.079 -17.750 -9.495 1.00 85.88 86 THR A O 1
ATOM 672 N N . PHE A 1 87 ? 9.304 -15.936 -9.945 1.00 89.56 87 PHE A N 1
ATOM 673 C CA . PHE A 1 87 ? 8.190 -14.989 -9.852 1.00 89.56 87 PHE A CA 1
ATOM 674 C C . PHE A 1 87 ? 7.516 -14.701 -11.202 1.00 89.56 87 PHE A C 1
ATOM 676 O O . PHE A 1 87 ? 6.552 -13.938 -11.266 1.00 89.56 87 PHE A O 1
ATOM 683 N N . ALA A 1 88 ? 7.976 -15.332 -12.287 1.00 91.12 88 ALA A N 1
ATOM 684 C CA . ALA A 1 88 ? 7.483 -15.087 -13.641 1.00 91.12 88 ALA A CA 1
ATOM 685 C C . ALA A 1 88 ? 5.973 -15.291 -13.801 1.00 91.12 88 ALA A C 1
ATOM 687 O O . ALA A 1 88 ? 5.306 -14.486 -14.448 1.00 91.12 88 ALA A O 1
ATOM 688 N N . GLN A 1 89 ? 5.420 -16.337 -13.182 1.00 86.75 89 GLN A N 1
ATOM 689 C CA . GLN A 1 89 ? 3.992 -16.641 -13.295 1.00 86.75 89 GLN A CA 1
ATOM 690 C C . GLN A 1 89 ? 3.098 -15.546 -12.701 1.00 86.75 89 GLN A C 1
ATOM 692 O O . GLN A 1 89 ? 1.970 -15.382 -13.153 1.00 86.75 89 GLN A O 1
ATOM 697 N N . PHE A 1 90 ? 3.602 -14.783 -11.727 1.00 87.50 90 PHE A N 1
ATOM 698 C CA . PHE A 1 90 ? 2.842 -13.719 -11.078 1.00 87.50 90 PHE A CA 1
ATOM 699 C C . PHE A 1 90 ? 2.946 -12.378 -11.824 1.00 87.50 90 PHE A C 1
ATOM 701 O O . PHE A 1 90 ? 1.950 -11.670 -11.941 1.00 87.50 90 PHE A O 1
ATOM 708 N N . PHE A 1 91 ? 4.127 -12.020 -12.348 1.00 90.56 91 PHE A N 1
ATOM 709 C CA . PHE A 1 91 ? 4.376 -10.678 -12.911 1.00 90.56 91 PHE A CA 1
ATOM 710 C C . PHE A 1 91 ? 4.438 -10.608 -14.441 1.00 90.56 91 PHE A C 1
ATOM 712 O O . PHE A 1 91 ? 4.286 -9.523 -15.000 1.00 90.56 91 PHE A O 1
ATOM 719 N N . ASN A 1 92 ? 4.672 -11.722 -15.138 1.00 94.12 92 ASN A N 1
ATOM 720 C CA . ASN A 1 92 ? 4.839 -11.740 -16.594 1.00 94.12 92 ASN A CA 1
ATOM 721 C C . ASN A 1 92 ? 3.616 -12.344 -17.300 1.00 94.12 92 ASN A C 1
ATOM 723 O O . ASN A 1 92 ? 3.742 -13.240 -18.132 1.00 94.12 92 ASN A O 1
ATOM 727 N N . GLN A 1 93 ? 2.422 -11.874 -16.931 1.00 92.50 93 GLN A N 1
ATOM 728 C CA . GLN A 1 93 ? 1.143 -12.307 -17.496 1.00 92.50 93 GLN A CA 1
ATOM 729 C C . GLN A 1 93 ? 0.200 -11.111 -17.696 1.00 92.50 93 GLN A C 1
ATOM 731 O O . GLN A 1 93 ? 0.273 -10.140 -16.936 1.00 92.50 93 GLN A O 1
ATOM 736 N N . PRO A 1 94 ? -0.713 -11.165 -18.683 1.00 92.06 94 PRO A N 1
ATOM 737 C CA . PRO A 1 94 ? -1.782 -10.184 -18.800 1.00 92.06 94 PRO A CA 1
ATOM 738 C C . PRO A 1 94 ? -2.662 -10.160 -17.545 1.00 92.06 94 PRO A C 1
ATOM 740 O O . PRO A 1 94 ? -2.966 -11.195 -16.951 1.00 92.06 94 PRO A O 1
ATOM 743 N N . THR A 1 95 ? -3.115 -8.967 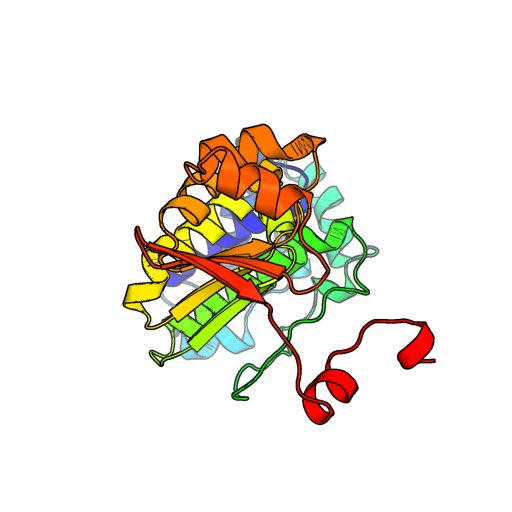-17.159 1.00 91.00 95 THR A N 1
ATOM 744 C CA . THR A 1 95 ? -4.051 -8.808 -16.039 1.00 91.00 95 THR A CA 1
ATOM 745 C C . THR A 1 95 ? -5.373 -9.521 -16.339 1.00 91.00 95 THR A C 1
ATOM 747 O O . THR A 1 95 ? -5.994 -9.264 -17.366 1.00 91.00 95 THR A O 1
ATOM 750 N N . ASN A 1 96 ? -5.835 -10.370 -15.419 1.00 88.94 96 ASN A N 1
ATOM 751 C CA . ASN A 1 96 ? -7.036 -11.205 -15.578 1.00 88.94 96 ASN A CA 1
ATOM 752 C C . ASN A 1 96 ? -8.093 -10.994 -14.470 1.00 88.94 96 ASN A C 1
ATOM 754 O O . ASN A 1 96 ? -9.018 -11.792 -14.329 1.00 88.94 96 ASN A O 1
ATOM 758 N N . ILE A 1 97 ? -7.960 -9.930 -13.673 1.00 89.06 97 ILE A N 1
ATOM 759 C CA . ILE A 1 97 ? -8.829 -9.637 -12.522 1.00 89.06 97 ILE A CA 1
ATOM 760 C C . ILE A 1 97 ? -9.973 -8.674 -12.877 1.00 89.06 97 ILE A C 1
ATOM 762 O O . ILE A 1 97 ? -9.813 -7.768 -13.698 1.00 89.06 97 ILE A O 1
ATOM 766 N N . SER A 1 98 ? -11.119 -8.833 -12.203 1.00 86.25 98 SER A N 1
ATOM 767 C CA . SER A 1 98 ? -12.288 -7.947 -12.309 1.00 86.25 98 SER A CA 1
ATOM 768 C C . SER A 1 98 ? -12.769 -7.478 -10.932 1.00 86.25 98 SER A C 1
ATOM 770 O O . SER A 1 98 ? -12.797 -8.243 -9.970 1.00 86.25 98 SER A O 1
ATOM 772 N N . MET A 1 99 ? -13.185 -6.209 -10.855 1.00 89.44 99 MET A N 1
ATOM 773 C CA . MET A 1 99 ? -13.764 -5.559 -9.666 1.00 89.44 99 MET A CA 1
ATOM 774 C C . MET A 1 99 ? -15.224 -5.132 -9.881 1.00 89.44 99 MET A C 1
ATOM 776 O O . MET A 1 99 ? -15.676 -4.114 -9.357 1.00 89.44 99 MET A O 1
ATOM 780 N N . GLU A 1 100 ? -15.965 -5.857 -10.714 1.00 87.50 100 GLU A N 1
ATOM 781 C CA . GLU A 1 100 ? -17.369 -5.531 -11.005 1.00 87.50 100 GLU A CA 1
ATOM 782 C C . GLU A 1 100 ? -18.323 -5.920 -9.871 1.00 87.50 100 GLU A C 1
ATOM 784 O O . GLU A 1 100 ? -19.390 -5.324 -9.724 1.00 87.50 100 GLU A O 1
ATOM 789 N N . LYS A 1 101 ? -17.927 -6.885 -9.035 1.00 92.06 101 LYS A N 1
ATOM 790 C CA . LYS A 1 101 ? -18.722 -7.336 -7.890 1.00 92.06 101 LYS A CA 1
ATOM 791 C C . LYS A 1 101 ? -18.725 -6.295 -6.756 1.00 92.06 101 LYS A C 1
ATOM 793 O O . LYS A 1 101 ? -17.745 -5.570 -6.587 1.00 92.06 101 LYS A O 1
ATOM 798 N N . PRO A 1 102 ? -19.796 -6.238 -5.940 1.00 90.50 102 PRO A N 1
ATOM 799 C CA . PRO A 1 102 ? -19.892 -5.300 -4.817 1.00 90.50 102 PRO A CA 1
ATOM 800 C C . PRO A 1 102 ? -18.930 -5.625 -3.665 1.00 90.50 102 PRO A C 1
ATOM 802 O O . PRO A 1 102 ? -18.574 -4.729 -2.905 1.00 90.50 102 PRO A O 1
ATOM 805 N N . PHE A 1 103 ? -18.498 -6.883 -3.553 1.00 94.75 103 PHE A N 1
ATOM 806 C CA . PHE A 1 103 ? -17.535 -7.353 -2.564 1.00 94.75 103 PHE A CA 1
ATOM 807 C C . PHE A 1 103 ? -16.409 -8.101 -3.279 1.00 94.75 103 PHE A C 1
ATOM 809 O O . PHE A 1 103 ? -16.663 -9.051 -4.022 1.00 94.75 103 PHE A O 1
ATOM 816 N N . VAL A 1 104 ? -15.176 -7.632 -3.097 1.00 95.19 104 VAL A N 1
ATOM 817 C CA . VAL A 1 104 ? -13.978 -8.163 -3.756 1.00 95.19 104 VAL A CA 1
ATOM 818 C C . VAL A 1 104 ? -12.880 -8.276 -2.712 1.00 95.19 104 VAL A C 1
ATOM 820 O O . VAL A 1 104 ? -12.569 -7.293 -2.043 1.00 95.19 104 VAL A O 1
ATOM 823 N N . VAL A 1 105 ? -12.288 -9.463 -2.601 1.00 94.94 105 VAL A N 1
ATOM 824 C CA . VAL A 1 105 ? -11.180 -9.752 -1.685 1.00 94.94 105 VAL A CA 1
ATOM 825 C C . VAL A 1 105 ? -9.983 -10.197 -2.510 1.00 94.94 105 VAL A C 1
ATOM 827 O O . VAL A 1 105 ? -10.093 -11.114 -3.322 1.00 94.94 105 VAL A O 1
ATOM 830 N N . PHE A 1 106 ? -8.842 -9.546 -2.298 1.00 94.38 106 PHE A N 1
ATOM 831 C CA . PHE A 1 106 ? -7.564 -9.958 -2.867 1.00 94.38 106 PHE A CA 1
ATOM 832 C C . PHE A 1 106 ? -6.789 -10.742 -1.806 1.00 94.38 106 PHE A C 1
ATOM 834 O O . PHE A 1 106 ? -6.216 -10.154 -0.894 1.00 94.38 106 PHE A O 1
ATOM 841 N N . GLY A 1 107 ? -6.809 -12.072 -1.902 1.00 92.50 107 GLY A N 1
ATOM 842 C CA . GLY A 1 107 ? -6.084 -12.943 -0.978 1.00 92.50 107 GLY A CA 1
ATOM 843 C C . GLY A 1 107 ? -4.605 -13.049 -1.345 1.00 92.50 107 GLY A C 1
ATOM 844 O O . GLY A 1 107 ? -4.281 -13.447 -2.460 1.00 92.50 107 GLY A O 1
ATOM 845 N N . ILE A 1 108 ? -3.718 -12.723 -0.402 1.00 90.31 108 ILE A N 1
ATOM 846 C CA . ILE A 1 108 ? -2.253 -12.816 -0.569 1.00 90.31 108 ILE A CA 1
ATOM 847 C C . ILE A 1 108 ? -1.588 -13.796 0.408 1.00 90.31 108 ILE A C 1
ATOM 849 O O . ILE A 1 108 ? -0.365 -13.840 0.505 1.00 90.31 108 ILE A O 1
ATOM 853 N N . ARG A 1 109 ? -2.386 -14.574 1.149 1.00 86.81 109 ARG A N 1
ATOM 854 C CA . ARG A 1 109 ? -1.903 -15.482 2.200 1.00 86.81 109 ARG A CA 1
ATOM 855 C C . ARG A 1 109 ? -0.867 -16.475 1.676 1.00 86.81 109 ARG A C 1
ATOM 857 O O . ARG A 1 109 ? 0.181 -16.636 2.292 1.00 86.81 109 ARG A O 1
ATOM 864 N N . ASP A 1 110 ? -1.159 -17.080 0.529 1.00 86.88 110 ASP A N 1
ATOM 865 C CA . ASP A 1 110 ? -0.358 -18.162 -0.050 1.00 86.88 110 ASP A CA 1
ATOM 866 C C . ASP A 1 110 ? 0.811 -17.631 -0.912 1.00 86.88 110 ASP A C 1
ATOM 868 O O . ASP A 1 110 ? 1.494 -18.403 -1.581 1.00 86.88 110 ASP A O 1
ATOM 872 N N . LEU A 1 111 ? 1.051 -16.310 -0.908 1.00 88.81 111 LEU A N 1
ATOM 873 C CA . LEU A 1 111 ? 2.246 -15.711 -1.501 1.00 88.81 111 LEU A CA 1
ATOM 874 C C . LEU A 1 111 ? 3.426 -15.795 -0.530 1.00 88.81 111 LEU A C 1
ATOM 876 O O . LEU A 1 111 ? 3.268 -15.558 0.671 1.00 88.81 111 LEU A O 1
ATOM 880 N N . GLU A 1 112 ? 4.614 -16.048 -1.080 1.00 87.81 112 GLU A N 1
ATOM 881 C CA . GLU A 1 112 ? 5.880 -15.937 -0.352 1.00 87.81 112 GLU A CA 1
ATOM 882 C C . GLU A 1 112 ? 6.051 -14.533 0.247 1.00 87.81 112 GLU A C 1
ATOM 884 O O . GLU A 1 112 ? 5.646 -13.538 -0.358 1.00 87.81 112 GLU A O 1
ATOM 889 N N . ASP A 1 113 ? 6.693 -14.434 1.414 1.00 86.12 113 ASP A N 1
ATOM 890 C CA . ASP A 1 113 ? 6.846 -13.161 2.134 1.00 86.12 113 ASP A CA 1
ATOM 891 C C . ASP A 1 113 ? 7.542 -12.080 1.297 1.00 86.12 113 ASP A C 1
ATOM 893 O O . ASP A 1 113 ? 7.144 -10.917 1.337 1.00 86.12 113 ASP A O 1
ATOM 897 N N . GLU A 1 114 ? 8.515 -12.465 0.463 1.00 85.94 114 GLU A N 1
ATOM 898 C CA . GLU A 1 114 ? 9.201 -11.544 -0.452 1.00 85.94 114 GLU A CA 1
ATOM 899 C C . GLU A 1 114 ? 8.231 -10.917 -1.475 1.00 85.94 114 GLU A C 1
ATOM 901 O O . GLU A 1 114 ? 8.411 -9.773 -1.887 1.00 85.94 114 GLU A O 1
ATOM 906 N N . LEU A 1 115 ? 7.163 -11.630 -1.859 1.00 88.12 115 LEU A N 1
ATOM 907 C C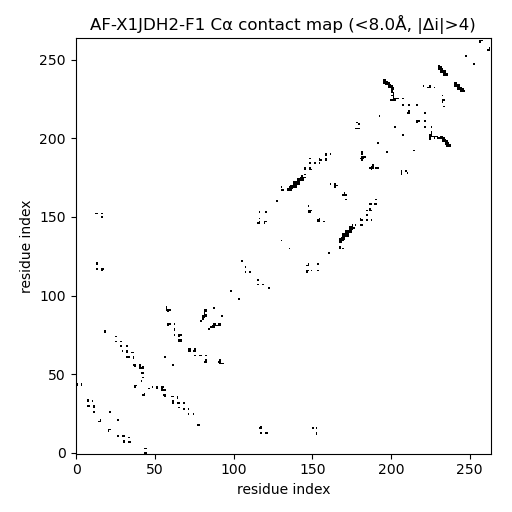A . LEU A 1 115 ? 6.167 -11.182 -2.837 1.00 88.12 115 LEU A CA 1
ATOM 908 C C . LEU A 1 115 ? 5.104 -10.253 -2.260 1.00 88.12 115 LEU A C 1
ATOM 910 O O . LEU A 1 115 ? 4.527 -9.458 -3.007 1.00 88.12 115 LEU A O 1
ATOM 914 N N . ARG A 1 116 ? 4.834 -10.328 -0.955 1.00 89.94 116 ARG A N 1
ATOM 915 C CA . ARG A 1 116 ? 3.706 -9.622 -0.330 1.00 89.94 116 ARG A CA 1
ATOM 916 C C . ARG A 1 116 ? 3.779 -8.097 -0.491 1.00 89.94 116 ARG A C 1
ATOM 918 O O . ARG A 1 116 ? 2.776 -7.538 -0.941 1.00 89.94 116 ARG A O 1
ATOM 925 N N . PRO A 1 117 ? 4.914 -7.405 -0.249 1.00 89.19 117 PRO A N 1
ATOM 926 C CA . PRO A 1 117 ? 5.004 -5.958 -0.476 1.00 89.19 117 PRO A CA 1
ATOM 927 C C . PRO A 1 117 ? 4.719 -5.561 -1.929 1.00 89.19 117 PRO A C 1
ATOM 929 O O . PRO A 1 117 ? 3.985 -4.605 -2.188 1.00 89.19 117 PRO A O 1
ATOM 932 N N . MET A 1 118 ? 5.260 -6.321 -2.888 1.00 90.50 118 MET A N 1
ATOM 933 C CA . MET A 1 118 ? 5.079 -6.071 -4.321 1.00 90.50 118 MET A CA 1
ATOM 934 C C . MET A 1 118 ? 3.625 -6.296 -4.751 1.00 90.50 118 MET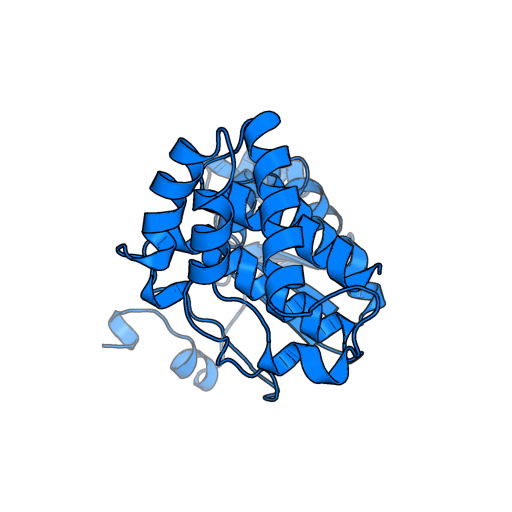 A C 1
ATOM 936 O O . MET A 1 118 ? 3.035 -5.455 -5.432 1.00 90.50 118 MET A O 1
ATOM 940 N N . ALA A 1 119 ? 3.029 -7.409 -4.318 1.00 91.75 119 ALA A N 1
ATOM 941 C CA . ALA A 1 119 ? 1.639 -7.743 -4.594 1.00 91.75 119 ALA A CA 1
ATOM 942 C C . ALA A 1 119 ? 0.693 -6.687 -4.009 1.00 91.75 119 ALA A C 1
ATOM 944 O O . ALA A 1 119 ? -0.158 -6.167 -4.731 1.00 91.75 119 ALA A O 1
ATOM 945 N N . MET A 1 120 ? 0.887 -6.299 -2.743 1.00 92.19 120 MET A N 1
ATOM 946 C CA . MET A 1 120 ? 0.110 -5.242 -2.089 1.00 92.19 120 MET A CA 1
ATOM 947 C C . MET A 1 120 ? 0.195 -3.925 -2.856 1.00 92.19 120 MET A C 1
ATOM 949 O O . MET A 1 120 ? -0.832 -3.294 -3.113 1.00 92.19 120 MET A O 1
ATOM 953 N N . PHE A 1 121 ? 1.396 -3.525 -3.284 1.00 91.69 121 PHE A N 1
ATOM 954 C CA . PHE A 1 121 ? 1.582 -2.301 -4.056 1.00 91.69 121 PHE A CA 1
ATOM 955 C C . PHE A 1 121 ? 0.795 -2.329 -5.377 1.00 91.69 121 PHE A C 1
ATOM 957 O O . PHE A 1 121 ? 0.054 -1.387 -5.678 1.00 91.69 121 PHE A O 1
ATOM 964 N N . ILE A 1 122 ? 0.891 -3.423 -6.141 1.00 92.38 122 ILE A N 1
ATOM 965 C CA . ILE A 1 122 ? 0.176 -3.594 -7.417 1.00 92.38 122 ILE A CA 1
ATOM 966 C C . ILE A 1 122 ? -1.339 -3.624 -7.208 1.00 92.38 122 ILE A C 1
ATOM 968 O O . ILE A 1 122 ? -2.067 -2.916 -7.907 1.00 92.38 122 ILE A O 1
ATOM 972 N N . ILE A 1 123 ? -1.821 -4.403 -6.237 1.00 93.56 123 ILE A N 1
ATOM 973 C CA . ILE A 1 123 ? -3.249 -4.540 -5.931 1.00 93.56 123 ILE A CA 1
ATOM 974 C C . ILE A 1 123 ? -3.827 -3.185 -5.528 1.00 93.56 123 ILE A C 1
ATOM 976 O O . ILE A 1 123 ? -4.807 -2.728 -6.119 1.00 93.56 123 ILE A O 1
ATOM 980 N N . MET A 1 124 ? -3.194 -2.486 -4.581 1.00 93.62 124 MET A N 1
ATOM 981 C CA . MET A 1 124 ? -3.642 -1.153 -4.185 1.00 93.62 124 MET A CA 1
ATOM 982 C C . MET A 1 124 ? -3.642 -0.183 -5.363 1.00 93.62 124 MET A C 1
ATOM 984 O O . MET A 1 124 ? -4.531 0.666 -5.475 1.00 93.62 124 MET A O 1
ATOM 988 N N . ARG A 1 125 ? -2.658 -0.294 -6.260 1.00 91.25 125 ARG A N 1
ATOM 989 C CA . ARG A 1 125 ? -2.586 0.560 -7.440 1.00 91.25 125 ARG A CA 1
ATOM 990 C C . ARG A 1 125 ? -3.725 0.292 -8.410 1.00 91.25 125 ARG A C 1
ATOM 992 O O . ARG A 1 125 ? -4.343 1.245 -8.894 1.00 91.25 125 ARG A O 1
ATOM 999 N N . TYR A 1 126 ? -4.015 -0.977 -8.666 1.00 92.44 126 TYR A N 1
ATOM 1000 C CA . TYR A 1 126 ? -5.143 -1.401 -9.482 1.00 92.44 126 TYR A CA 1
ATOM 1001 C C . TYR A 1 126 ? -6.468 -0.884 -8.900 1.00 92.44 126 TYR A C 1
ATOM 1003 O O . TYR A 1 126 ? -7.231 -0.215 -9.604 1.00 92.44 126 TYR A O 1
ATOM 1011 N N . ILE A 1 127 ? -6.682 -1.063 -7.590 1.00 94.38 127 ILE A N 1
ATOM 1012 C CA . ILE A 1 127 ? -7.851 -0.540 -6.869 1.00 94.38 127 ILE A CA 1
ATOM 1013 C C . ILE A 1 127 ? -7.942 0.982 -7.016 1.00 94.38 127 ILE A C 1
ATOM 1015 O O . ILE A 1 127 ? -8.996 1.512 -7.369 1.00 94.38 127 ILE A O 1
ATOM 1019 N N . TRP A 1 128 ? -6.843 1.705 -6.792 1.00 94.38 128 TRP A N 1
ATOM 1020 C CA . TRP A 1 128 ? -6.828 3.164 -6.883 1.00 94.38 128 TRP A CA 1
ATOM 1021 C C . TRP A 1 128 ? -7.151 3.668 -8.293 1.00 94.38 128 TRP A C 1
ATOM 1023 O O . TRP A 1 128 ? -7.901 4.632 -8.454 1.00 94.38 128 TRP A O 1
ATOM 1033 N N . ASN A 1 129 ? -6.632 3.010 -9.332 1.00 91.56 129 ASN A N 1
ATOM 1034 C CA . ASN A 1 129 ? -6.983 3.325 -10.715 1.00 91.56 129 ASN A CA 1
ATOM 1035 C C . ASN A 1 129 ? -8.483 3.110 -10.975 1.00 91.56 129 ASN A C 1
ATOM 1037 O O . ASN A 1 129 ? -9.128 4.000 -11.533 1.00 91.56 129 ASN A O 1
ATOM 1041 N N . LYS A 1 130 ? -9.062 1.999 -10.497 1.00 92.12 130 LYS A N 1
ATOM 1042 C CA . LYS A 1 130 ? -10.503 1.730 -10.621 1.00 92.12 130 LYS A CA 1
ATOM 1043 C C . LYS A 1 130 ? -11.347 2.782 -9.896 1.00 92.12 130 LYS A C 1
ATOM 1045 O O . LYS A 1 130 ? -12.296 3.310 -10.474 1.00 92.12 130 LYS A O 1
ATOM 1050 N N . VAL A 1 131 ? -10.973 3.140 -8.666 1.00 93.88 131 VAL A N 1
ATOM 1051 C CA . VAL A 1 131 ? -11.647 4.182 -7.873 1.00 93.88 131 VAL A CA 1
ATOM 1052 C C . VAL A 1 131 ? -11.656 5.529 -8.596 1.00 93.88 131 VAL A C 1
ATOM 1054 O O . VAL A 1 131 ? -12.683 6.201 -8.607 1.00 93.88 131 VAL A O 1
ATOM 1057 N N . ARG A 1 132 ? -10.541 5.914 -9.229 1.00 92.38 132 ARG A N 1
ATOM 1058 C CA . ARG A 1 132 ? -10.453 7.173 -9.986 1.00 92.38 132 ARG A CA 1
ATOM 1059 C C . ARG A 1 132 ? -11.248 7.154 -11.290 1.00 92.38 132 ARG A C 1
ATOM 1061 O O . ARG A 1 132 ? -11.709 8.208 -11.710 1.00 92.38 132 ARG A O 1
ATOM 1068 N N . SER A 1 133 ? -11.384 5.989 -11.925 1.00 90.31 133 SER A N 1
ATOM 1069 C CA . SER A 1 133 ? -12.108 5.848 -13.198 1.00 90.31 133 SER A CA 1
ATOM 1070 C C . SER A 1 133 ? -13.630 5.931 -13.059 1.00 90.31 133 SER A C 1
ATOM 1072 O O . SER A 1 133 ? -14.309 6.344 -13.990 1.00 90.31 133 SER A O 1
ATOM 1074 N N . GLU A 1 134 ? -14.175 5.551 -11.902 1.00 90.69 134 GLU A N 1
ATOM 1075 C CA . GLU A 1 134 ? -15.619 5.484 -11.673 1.00 90.69 134 GLU A CA 1
ATOM 1076 C C . GLU A 1 134 ? -15.923 5.991 -10.261 1.00 90.69 134 GLU A C 1
ATOM 1078 O O . GLU A 1 134 ? -15.615 5.319 -9.269 1.00 90.69 134 GLU A O 1
ATOM 1083 N N . LEU A 1 135 ? -16.545 7.167 -10.167 1.00 93.00 135 LEU A N 1
ATOM 1084 C CA . LEU A 1 135 ? -16.875 7.797 -8.894 1.00 93.00 135 LEU A CA 1
ATOM 1085 C C . LEU A 1 135 ? -18.125 7.152 -8.276 1.00 93.00 135 LEU A C 1
ATOM 1087 O O . LEU A 1 135 ? -19.245 7.380 -8.724 1.00 93.00 135 LEU A O 1
ATOM 1091 N N . LYS A 1 136 ? -17.933 6.361 -7.218 1.00 93.75 136 LYS A N 1
ATOM 1092 C CA . LYS A 1 136 ? -19.009 5.797 -6.389 1.00 93.75 136 LYS A CA 1
ATOM 1093 C C . LYS A 1 136 ? -18.508 5.535 -4.974 1.00 93.75 136 LYS A C 1
ATOM 1095 O O . LYS A 1 136 ? -17.303 5.406 -4.760 1.00 93.75 136 LYS A O 1
ATOM 1100 N N . LYS A 1 137 ? -19.440 5.435 -4.023 1.00 96.44 137 LYS A N 1
ATOM 1101 C CA . LYS A 1 137 ? -19.131 5.146 -2.616 1.00 96.44 137 LYS A CA 1
ATOM 1102 C C . LYS A 1 137 ? -18.529 3.746 -2.489 1.00 96.44 137 LYS A C 1
ATOM 1104 O O . LYS A 1 137 ? -19.135 2.782 -2.952 1.00 96.44 137 LYS A O 1
ATOM 1109 N N . ARG A 1 138 ? -17.346 3.643 -1.884 1.00 96.12 138 ARG A N 1
ATOM 1110 C CA . ARG A 1 138 ? -16.642 2.374 -1.638 1.00 96.12 138 ARG A CA 1
ATOM 1111 C C . ARG A 1 138 ? -15.917 2.427 -0.295 1.00 96.12 138 ARG A C 1
ATOM 1113 O O . ARG A 1 138 ? -15.574 3.509 0.182 1.00 96.12 138 ARG A O 1
ATOM 1120 N N . ILE A 1 139 ? -15.632 1.258 0.267 1.00 96.75 139 ILE A N 1
ATOM 1121 C CA . ILE A 1 139 ? -14.702 1.094 1.385 1.00 96.75 139 ILE A CA 1
ATOM 1122 C C . ILE A 1 139 ? -13.533 0.254 0.875 1.00 96.75 139 ILE A C 1
ATOM 1124 O O . ILE A 1 139 ? -13.742 -0.797 0.274 1.00 96.75 139 ILE A O 1
ATOM 1128 N N . LEU A 1 140 ? -12.316 0.748 1.076 1.00 97.06 140 LEU A N 1
ATOM 1129 C CA . LEU A 1 140 ? -11.081 0.001 0.902 1.00 97.06 140 LEU A CA 1
ATOM 1130 C C . LEU A 1 140 ? -10.578 -0.393 2.286 1.00 97.06 140 LEU A C 1
ATOM 1132 O O . LEU A 1 140 ? -10.213 0.477 3.076 1.00 97.06 140 LEU A O 1
ATOM 1136 N N . MET A 1 141 ? -10.544 -1.693 2.547 1.00 96.88 141 MET A N 1
ATOM 1137 C CA . MET A 1 141 ? -9.900 -2.261 3.722 1.00 96.88 141 MET A CA 1
ATOM 1138 C C . MET A 1 141 ? -8.546 -2.833 3.307 1.00 96.88 141 MET A C 1
ATOM 1140 O O . MET A 1 141 ? -8.469 -3.615 2.362 1.00 96.88 141 MET A O 1
ATOM 1144 N N . VAL A 1 142 ? -7.487 -2.392 3.979 1.00 95.62 142 VAL A N 1
ATOM 1145 C CA . VAL A 1 142 ? -6.116 -2.863 3.778 1.00 95.62 142 VAL A CA 1
ATOM 1146 C C . VAL A 1 142 ? -5.702 -3.576 5.053 1.00 95.62 142 VAL A C 1
ATOM 1148 O O . VAL A 1 142 ? -5.388 -2.923 6.051 1.00 95.62 142 VAL A O 1
ATOM 1151 N N . ASP A 1 143 ? -5.764 -4.900 5.018 1.00 93.19 143 ASP A N 1
ATOM 1152 C CA . ASP A 1 143 ? -5.269 -5.742 6.099 1.00 93.19 143 ASP A CA 1
ATOM 1153 C C . ASP A 1 143 ? -3.746 -5.894 6.014 1.00 93.19 143 ASP A C 1
ATOM 1155 O O . ASP A 1 143 ? -3.174 -5.795 4.924 1.00 93.19 143 ASP A O 1
ATOM 1159 N N . GLU A 1 144 ? -3.095 -6.071 7.161 1.00 90.69 144 GLU A N 1
ATOM 1160 C CA . GLU A 1 144 ? -1.634 -6.128 7.300 1.00 90.69 144 GLU A CA 1
ATOM 1161 C C . GLU A 1 144 ? -0.915 -4.999 6.532 1.00 90.69 144 GLU A C 1
ATOM 1163 O O . GLU A 1 144 ? 0.077 -5.185 5.822 1.00 90.69 144 GLU A O 1
ATOM 1168 N N . ALA A 1 145 ? -1.433 -3.775 6.665 1.00 91.88 145 ALA A N 1
ATOM 1169 C CA . ALA A 1 145 ? -0.953 -2.619 5.907 1.00 91.88 145 ALA A CA 1
ATOM 1170 C C . ALA A 1 145 ? 0.518 -2.244 6.211 1.00 91.88 145 ALA A C 1
ATOM 1172 O O . ALA A 1 145 ? 1.115 -1.451 5.475 1.00 91.88 145 ALA A O 1
ATOM 1173 N N . TRP A 1 146 ? 1.121 -2.834 7.249 1.00 90.44 146 TRP A N 1
ATOM 1174 C CA . TRP A 1 146 ? 2.537 -2.686 7.589 1.00 90.44 146 TRP A CA 1
ATOM 1175 C C . TRP A 1 146 ? 3.478 -3.185 6.482 1.00 90.44 146 TRP A C 1
ATOM 1177 O O . TRP A 1 146 ? 4.556 -2.614 6.325 1.00 90.44 146 TRP A O 1
ATOM 1187 N N . TRP A 1 147 ? 3.065 -4.139 5.632 1.00 90.38 147 TRP A N 1
ATOM 1188 C CA . TRP A 1 147 ? 3.862 -4.566 4.467 1.00 90.38 147 TRP A CA 1
ATOM 1189 C C . TRP A 1 147 ? 4.226 -3.396 3.546 1.00 90.38 147 TRP A C 1
ATOM 1191 O O . TRP A 1 147 ? 5.317 -3.353 2.980 1.00 90.38 147 TRP A O 1
ATOM 1201 N N . LEU A 1 148 ? 3.331 -2.413 3.418 1.00 90.50 148 LEU A N 1
ATOM 1202 C CA . LEU A 1 148 ? 3.571 -1.205 2.628 1.00 90.50 148 LEU A CA 1
ATOM 1203 C C . LEU A 1 148 ? 4.415 -0.174 3.377 1.00 90.50 148 LEU A C 1
ATOM 1205 O O . LEU A 1 148 ? 5.015 0.684 2.738 1.00 90.50 148 LEU A O 1
ATOM 1209 N N . MET A 1 149 ? 4.461 -0.235 4.710 1.00 91.25 149 MET A N 1
ATOM 1210 C CA . MET A 1 149 ? 5.262 0.680 5.530 1.00 91.25 149 MET A CA 1
ATOM 1211 C C . MET A 1 149 ? 6.759 0.361 5.473 1.00 91.25 149 MET A C 1
ATOM 1213 O O . MET A 1 149 ? 7.567 1.221 5.818 1.00 91.25 149 MET A O 1
ATOM 1217 N N . GLN A 1 150 ? 7.136 -0.833 5.001 1.00 87.12 150 GLN A N 1
ATOM 1218 C CA . GLN A 1 150 ? 8.534 -1.259 4.883 1.00 87.12 150 GLN A CA 1
ATOM 1219 C C . GLN A 1 150 ? 9.337 -0.473 3.837 1.00 87.12 150 GLN A C 1
ATOM 1221 O O . GLN A 1 150 ? 10.565 -0.454 3.900 1.00 87.12 150 GLN A O 1
ATOM 1226 N N . THR A 1 151 ? 8.672 0.163 2.868 1.00 86.81 151 THR A N 1
ATOM 1227 C CA . THR A 1 151 ? 9.331 0.933 1.805 1.00 86.81 151 THR A CA 1
ATOM 1228 C C . THR A 1 151 ? 8.788 2.352 1.736 1.00 86.81 151 THR A C 1
ATOM 1230 O O . THR A 1 151 ? 7.611 2.605 2.001 1.00 86.81 151 THR A O 1
ATOM 1233 N N . GLU A 1 152 ? 9.643 3.301 1.353 1.00 88.75 152 GLU A N 1
ATOM 1234 C CA . GLU A 1 152 ? 9.239 4.704 1.245 1.00 88.75 152 GLU A CA 1
ATOM 1235 C C . GLU A 1 152 ? 8.155 4.902 0.173 1.00 88.75 152 GLU A C 1
ATOM 1237 O O . GLU A 1 152 ? 7.144 5.563 0.423 1.00 88.75 152 GLU A O 1
ATOM 1242 N N . ASP A 1 153 ? 8.323 4.271 -0.995 1.00 88.44 153 ASP A N 1
ATOM 1243 C CA . ASP A 1 153 ? 7.356 4.321 -2.094 1.00 88.44 153 ASP A CA 1
ATOM 1244 C C . ASP A 1 153 ? 6.002 3.705 -1.694 1.00 88.44 153 ASP A C 1
ATOM 1246 O O . ASP A 1 153 ? 4.949 4.287 -1.975 1.00 88.44 153 ASP A O 1
ATOM 1250 N N . GLY A 1 154 ? 6.004 2.564 -0.989 1.00 90.62 154 GLY A N 1
ATOM 1251 C CA . GLY A 1 154 ? 4.787 1.926 -0.482 1.00 90.62 154 GLY A CA 1
ATOM 1252 C C . GLY A 1 154 ? 4.050 2.799 0.535 1.00 90.62 154 GLY A C 1
ATOM 1253 O O . GLY A 1 154 ? 2.840 3.031 0.405 1.00 90.62 154 GLY A O 1
ATOM 1254 N N . ALA A 1 155 ? 4.786 3.355 1.498 1.00 92.56 155 ALA A N 1
ATOM 1255 C CA . ALA A 1 155 ? 4.227 4.182 2.558 1.00 92.56 155 ALA A CA 1
ATOM 1256 C C . ALA A 1 155 ? 3.677 5.510 2.022 1.00 92.56 155 ALA A C 1
ATOM 1258 O O . ALA A 1 155 ? 2.544 5.895 2.333 1.00 92.56 155 ALA A O 1
ATOM 1259 N N . SER A 1 156 ? 4.440 6.173 1.150 1.00 92.31 156 SER A N 1
ATOM 1260 C CA . SER A 1 156 ? 4.024 7.395 0.460 1.00 92.31 156 SER A CA 1
ATOM 1261 C C . SER A 1 156 ? 2.781 7.159 -0.400 1.00 92.31 156 SER A C 1
ATOM 1263 O O . SER A 1 156 ? 1.860 7.985 -0.420 1.00 92.31 156 SER A O 1
ATOM 1265 N N . PHE A 1 157 ? 2.686 5.998 -1.059 1.00 92.12 157 PHE A N 1
ATOM 1266 C CA . PHE A 1 157 ? 1.525 5.657 -1.871 1.00 92.12 157 PHE A CA 1
ATOM 1267 C C . PHE A 1 157 ? 0.254 5.474 -1.030 1.00 92.12 157 PHE A C 1
ATOM 1269 O O . PHE A 1 157 ? -0.764 6.108 -1.339 1.00 92.12 157 PHE A O 1
ATOM 1276 N N . LEU A 1 158 ? 0.304 4.689 0.057 1.00 94.38 158 LEU A N 1
ATOM 1277 C CA . LEU A 1 158 ? -0.842 4.512 0.960 1.00 94.38 158 LEU A CA 1
ATOM 1278 C C . LEU A 1 158 ? -1.281 5.848 1.575 1.00 94.38 158 LEU A C 1
ATOM 1280 O O . LEU A 1 158 ? -2.467 6.186 1.557 1.00 94.38 158 LEU A O 1
ATOM 1284 N N . PHE A 1 159 ? -0.326 6.656 2.038 1.00 94.94 159 PHE A N 1
ATOM 1285 C CA . PHE A 1 159 ? -0.596 7.999 2.550 1.00 94.94 159 PHE A CA 1
ATOM 1286 C C . PHE A 1 159 ? -1.261 8.896 1.497 1.00 94.94 159 PHE A C 1
ATOM 1288 O O . PHE A 1 159 ? -2.243 9.596 1.772 1.00 94.94 159 PHE A O 1
ATOM 1295 N N . GLY A 1 160 ? -0.773 8.838 0.258 1.00 93.75 160 GLY A N 1
ATOM 1296 C CA . GLY A 1 160 ? -1.355 9.541 -0.875 1.00 93.75 160 GLY A CA 1
ATOM 1297 C C . GLY A 1 160 ? -2.797 9.118 -1.163 1.00 93.75 160 GLY A C 1
ATOM 1298 O O . GLY A 1 160 ? -3.606 9.972 -1.541 1.00 93.75 160 GLY A O 1
ATOM 1299 N N . ILE A 1 161 ? -3.142 7.834 -1.006 1.00 94.62 161 ILE A N 1
ATOM 1300 C CA . ILE A 1 161 ? -4.532 7.357 -1.089 1.00 94.62 161 ILE A CA 1
ATOM 1301 C C . ILE A 1 161 ? -5.336 7.944 0.071 1.00 94.62 161 ILE A C 1
ATOM 1303 O O . ILE A 1 161 ? -6.320 8.637 -0.184 1.00 94.62 161 ILE A O 1
ATOM 1307 N N . ALA A 1 162 ? -4.893 7.763 1.318 1.00 94.31 162 ALA A N 1
ATOM 1308 C CA . ALA A 1 162 ? -5.598 8.224 2.517 1.00 94.31 162 ALA A CA 1
ATOM 1309 C C . ALA A 1 162 ? -5.939 9.729 2.466 1.00 94.31 162 ALA A C 1
ATOM 1311 O O . ALA A 1 162 ? -7.067 10.132 2.760 1.00 94.31 162 ALA A O 1
ATOM 1312 N N . LYS A 1 163 ? -5.014 10.574 1.986 1.00 93.75 163 LYS A N 1
ATOM 1313 C CA . LYS A 1 163 ? -5.253 12.021 1.822 1.00 93.75 163 LYS A CA 1
ATOM 1314 C C . LYS A 1 163 ? -6.263 12.384 0.734 1.00 93.75 163 LYS A C 1
ATOM 1316 O O . LYS A 1 163 ? -6.908 13.430 0.823 1.00 93.75 163 LYS A O 1
ATOM 1321 N N . ARG A 1 164 ? -6.379 11.579 -0.323 1.00 94.50 164 ARG A N 1
ATOM 1322 C CA . ARG A 1 164 ? -7.223 11.887 -1.492 1.00 94.50 164 ARG A CA 1
ATOM 1323 C C . ARG A 1 164 ? -8.553 11.146 -1.487 1.00 94.50 164 ARG A C 1
ATOM 1325 O O . ARG A 1 164 ? -9.478 11.619 -2.140 1.00 94.50 164 ARG A O 1
ATOM 1332 N N . ALA A 1 165 ? -8.667 10.046 -0.748 1.00 95.12 165 ALA A N 1
ATOM 1333 C CA . ALA A 1 165 ? -9.793 9.114 -0.764 1.00 95.12 165 ALA A CA 1
ATOM 1334 C C . ALA A 1 165 ? -11.164 9.801 -0.639 1.00 95.12 165 ALA A C 1
ATOM 1336 O O . ALA A 1 165 ? -12.075 9.514 -1.416 1.00 95.12 165 ALA A O 1
ATOM 1337 N N . ARG A 1 166 ? -11.275 10.812 0.236 1.00 93.94 166 ARG A N 1
ATOM 1338 C CA . ARG A 1 166 ? -12.501 11.607 0.434 1.00 93.94 166 ARG A CA 1
ATOM 1339 C C . ARG A 1 166 ? -13.031 12.255 -0.851 1.00 93.94 166 ARG A C 1
ATOM 1341 O O . ARG A 1 166 ? -14.240 12.274 -1.060 1.00 93.94 166 ARG A O 1
ATOM 1348 N N . LYS A 1 167 ? -12.144 12.734 -1.736 1.00 95.12 167 LYS A N 1
ATOM 1349 C CA . LYS A 1 167 ? -12.522 13.337 -3.032 1.00 95.12 167 LYS A CA 1
ATOM 1350 C C . LYS A 1 167 ? -13.150 12.323 -3.994 1.00 95.12 167 LYS A C 1
ATOM 1352 O O . LYS A 1 167 ? -13.823 12.727 -4.931 1.00 95.12 167 LYS A O 1
ATOM 1357 N N . TYR A 1 168 ? -12.934 11.031 -3.748 1.00 96.50 168 TYR A N 1
ATOM 1358 C CA . TYR A 1 168 ? -13.409 9.924 -4.576 1.00 96.50 168 TYR A CA 1
ATOM 1359 C C . TYR A 1 168 ? -14.482 9.069 -3.881 1.00 96.50 168 TYR A C 1
ATOM 1361 O O . TYR A 1 168 ? -14.735 7.946 -4.308 1.00 96.50 168 TYR A O 1
ATOM 1369 N N . TRP A 1 169 ? -15.087 9.576 -2.797 1.00 96.25 169 TRP A N 1
ATOM 1370 C CA . TRP A 1 169 ? -16.053 8.842 -1.960 1.00 96.25 169 TRP A CA 1
ATOM 1371 C C . TRP A 1 169 ? -15.546 7.473 -1.483 1.00 96.25 169 TRP A C 1
ATOM 1373 O O . TRP A 1 169 ? -16.317 6.525 -1.319 1.00 96.25 169 TRP A O 1
ATOM 1383 N N . LEU A 1 170 ? -14.238 7.382 -1.252 1.00 97.25 170 LEU A N 1
ATOM 1384 C CA . LEU A 1 170 ? -13.583 6.195 -0.734 1.00 97.25 170 LEU A CA 1
ATOM 1385 C C . LEU A 1 170 ? -13.347 6.363 0.772 1.00 97.25 170 LEU A C 1
ATOM 1387 O O . LEU A 1 170 ? -12.673 7.306 1.192 1.00 97.25 170 LEU A O 1
ATOM 1391 N N . GLY A 1 171 ? -13.888 5.448 1.575 1.00 96.50 171 GLY A N 1
ATOM 1392 C CA . GLY A 1 171 ? -13.428 5.215 2.944 1.00 96.50 171 GLY A CA 1
ATOM 1393 C C . GLY A 1 171 ? -12.203 4.303 2.917 1.00 96.50 171 GLY A C 1
ATOM 1394 O O . GLY A 1 171 ? -12.201 3.330 2.169 1.00 96.50 171 GLY A O 1
ATOM 1395 N N . VAL A 1 172 ? -11.163 4.624 3.684 1.00 96.56 172 VAL A N 1
ATOM 1396 C CA . VAL A 1 172 ? -9.956 3.792 3.794 1.00 96.56 172 VAL A CA 1
ATOM 1397 C C . VAL A 1 172 ? -9.832 3.331 5.236 1.00 96.56 172 VAL A C 1
ATOM 1399 O O . VAL A 1 172 ? -9.835 4.162 6.141 1.00 96.56 172 VAL A O 1
ATOM 1402 N N . THR A 1 173 ? -9.711 2.024 5.425 1.00 95.94 173 THR A N 1
ATOM 1403 C CA . THR A 1 173 ? -9.489 1.385 6.719 1.00 95.94 173 THR A CA 1
ATOM 1404 C C . THR A 1 173 ? -8.210 0.572 6.625 1.00 95.94 173 THR A C 1
ATOM 1406 O O . THR A 1 173 ? -8.097 -0.299 5.768 1.00 95.94 173 THR A O 1
ATOM 1409 N N . THR A 1 174 ? -7.242 0.866 7.483 1.00 94.69 174 THR A N 1
ATOM 1410 C CA . THR A 1 174 ? -6.002 0.093 7.607 1.00 94.69 174 THR A CA 1
ATOM 1411 C C . THR A 1 174 ? -6.061 -0.734 8.879 1.00 94.69 174 THR A C 1
ATOM 1413 O O . THR A 1 174 ? -6.395 -0.190 9.932 1.00 94.69 174 THR A O 1
ATOM 1416 N N . VAL A 1 175 ? -5.715 -2.012 8.785 1.00 93.50 175 VAL A N 1
ATOM 1417 C CA . VAL A 1 175 ? -5.610 -2.927 9.924 1.00 93.50 175 VAL A CA 1
ATOM 1418 C C . VAL A 1 175 ? -4.145 -3.345 10.056 1.00 93.50 175 VAL A C 1
ATOM 1420 O O . VAL A 1 175 ? -3.467 -3.586 9.056 1.00 93.50 175 VAL A O 1
ATOM 1423 N N . THR A 1 176 ? -3.625 -3.324 11.282 1.00 90.50 176 THR A N 1
ATOM 1424 C CA . THR A 1 176 ? -2.243 -3.704 11.599 1.00 90.50 176 THR A CA 1
ATOM 1425 C C . THR A 1 176 ? -2.166 -4.222 13.027 1.00 90.50 176 THR A C 1
ATOM 1427 O O . THR A 1 176 ? -2.875 -3.722 13.903 1.00 90.50 176 THR A O 1
ATOM 1430 N N . GLN A 1 177 ? -1.297 -5.204 13.256 1.00 87.00 177 GLN A N 1
ATOM 1431 C CA . GLN A 1 177 ? -1.031 -5.747 14.589 1.00 87.00 177 GLN A CA 1
ATOM 1432 C C . GLN A 1 177 ? -0.029 -4.886 15.363 1.00 87.00 177 GLN A C 1
ATOM 1434 O O . GLN A 1 177 ? -0.195 -4.674 16.562 1.00 87.00 177 GLN A O 1
ATOM 1439 N N . ASP A 1 178 ? 0.985 -4.354 14.674 1.00 85.00 178 ASP A N 1
ATOM 1440 C CA . ASP A 1 178 ? 1.972 -3.456 15.268 1.00 85.00 178 ASP A CA 1
ATOM 1441 C C . ASP A 1 178 ? 1.777 -2.027 14.746 1.00 85.00 178 ASP A C 1
ATOM 1443 O O . ASP A 1 178 ? 1.861 -1.736 13.549 1.00 85.00 178 ASP A O 1
ATOM 1447 N N . VAL A 1 179 ? 1.500 -1.104 15.668 1.00 85.38 179 VAL A N 1
ATOM 1448 C CA . VAL A 1 179 ? 1.418 0.326 15.357 1.00 85.38 179 VAL A CA 1
ATOM 1449 C C . VAL A 1 179 ? 2.802 0.920 15.082 1.00 85.38 179 VAL A C 1
ATOM 1451 O O . VAL A 1 179 ? 2.919 1.926 14.380 1.00 85.38 179 VAL A O 1
ATOM 1454 N N . ASN A 1 180 ? 3.871 0.320 15.616 1.00 86.31 180 ASN A N 1
ATOM 1455 C CA . ASN A 1 180 ? 5.222 0.860 15.510 1.00 86.31 180 ASN A CA 1
ATOM 1456 C C . ASN A 1 180 ? 5.696 0.956 14.063 1.00 86.31 180 ASN A C 1
ATOM 1458 O O . ASN A 1 180 ? 6.440 1.883 13.743 1.00 86.31 180 ASN A O 1
ATOM 1462 N N . ASP A 1 181 ? 5.255 0.054 13.187 1.00 87.75 181 ASP A N 1
ATOM 1463 C CA . ASP A 1 181 ? 5.604 0.092 11.765 1.00 87.75 181 ASP A CA 1
ATOM 1464 C C . ASP A 1 181 ? 5.104 1.374 11.092 1.00 87.75 181 ASP A C 1
ATOM 1466 O O . ASP A 1 181 ? 5.804 1.989 10.286 1.00 87.75 181 ASP A O 1
ATOM 1470 N N . PHE A 1 182 ? 3.931 1.856 11.500 1.00 90.75 182 PHE A N 1
ATOM 1471 C CA . PHE A 1 182 ? 3.409 3.143 11.055 1.00 90.75 182 PHE A CA 1
ATOM 1472 C C . PHE A 1 182 ? 4.124 4.313 11.731 1.00 90.75 182 PHE A C 1
ATOM 1474 O O . PHE A 1 182 ? 4.371 5.331 11.087 1.00 90.75 182 PHE A O 1
ATOM 1481 N N . MET A 1 183 ? 4.483 4.181 13.008 1.00 88.06 183 MET A N 1
ATOM 1482 C CA . MET A 1 183 ? 5.123 5.263 13.765 1.00 88.06 183 MET A CA 1
ATOM 1483 C C . MET A 1 183 ? 6.574 5.522 13.364 1.00 88.06 183 MET A C 1
ATOM 1485 O O . MET A 1 183 ? 7.038 6.655 13.469 1.00 88.06 183 MET A O 1
ATOM 1489 N N . LYS A 1 184 ? 7.289 4.502 12.880 1.00 87.19 184 LYS A N 1
ATOM 1490 C CA . LYS A 1 184 ? 8.646 4.647 12.329 1.00 87.19 184 LYS A CA 1
ATOM 1491 C C . LYS A 1 184 ? 8.652 5.310 10.947 1.00 87.19 184 LYS A C 1
ATOM 1493 O O . LYS A 1 184 ? 9.689 5.807 10.517 1.00 87.19 184 LYS A O 1
ATOM 1498 N N . SER A 1 185 ? 7.513 5.321 10.254 1.00 88.44 185 SER A N 1
ATOM 1499 C CA . SER A 1 185 ? 7.374 5.887 8.915 1.00 88.44 185 SER A CA 1
ATOM 1500 C C . SER A 1 185 ? 6.902 7.342 8.956 1.00 88.44 185 SER A C 1
ATOM 1502 O O . SER A 1 185 ? 5.848 7.654 9.514 1.00 88.44 185 SER A O 1
ATOM 1504 N N . ASN A 1 186 ? 7.615 8.227 8.248 1.00 88.25 186 ASN A N 1
ATOM 1505 C CA . ASN A 1 186 ? 7.210 9.628 8.048 1.00 88.25 186 ASN A CA 1
ATOM 1506 C C . ASN A 1 186 ? 5.818 9.759 7.400 1.00 88.25 186 ASN A C 1
ATOM 1508 O O . ASN A 1 186 ? 5.134 10.768 7.579 1.00 88.25 186 ASN A O 1
ATOM 1512 N N . TYR A 1 187 ? 5.393 8.743 6.645 1.00 92.81 187 TYR A N 1
ATOM 1513 C CA . TYR A 1 187 ? 4.086 8.692 5.991 1.00 92.81 187 TYR A CA 1
ATOM 1514 C C . TYR A 1 187 ? 3.036 7.945 6.822 1.00 92.81 187 TYR A C 1
ATOM 1516 O O . TYR A 1 187 ? 1.847 8.240 6.695 1.00 92.81 187 TYR A O 1
ATOM 1524 N N . GLY A 1 188 ? 3.458 7.018 7.687 1.00 90.69 188 GLY A N 1
ATOM 1525 C CA . GLY A 1 188 ? 2.575 6.189 8.507 1.00 90.69 188 GLY A CA 1
ATOM 1526 C C . GLY A 1 188 ? 1.889 6.964 9.632 1.00 90.69 188 GLY A C 1
ATOM 1527 O O . GLY A 1 188 ? 0.666 6.894 9.765 1.00 90.69 188 GLY A O 1
ATOM 1528 N N . GLN A 1 189 ? 2.632 7.783 10.383 1.00 89.06 189 GLN A N 1
ATOM 1529 C CA . GLN A 1 189 ? 2.058 8.579 11.474 1.00 89.06 189 GLN A CA 1
ATOM 1530 C C . GLN A 1 189 ? 0.888 9.475 11.003 1.00 89.06 189 GLN A C 1
ATOM 1532 O O . GLN A 1 189 ? -0.169 9.458 11.640 1.00 89.06 189 GLN A O 1
ATOM 1537 N N . PRO A 1 190 ? 0.986 10.206 9.873 1.00 90.44 190 PRO A N 1
ATOM 1538 C CA . PRO A 1 190 ? -0.150 10.932 9.315 1.00 90.44 190 PRO A CA 1
ATOM 1539 C C . PRO A 1 190 ? -1.360 10.077 8.911 1.00 90.44 190 PRO A C 1
ATOM 1541 O O . PRO A 1 190 ? -2.469 10.607 8.891 1.00 90.44 190 PRO A O 1
ATOM 1544 N N . ILE A 1 191 ? -1.193 8.801 8.544 1.00 92.25 191 ILE A N 1
ATOM 1545 C CA . ILE A 1 191 ? -2.333 7.919 8.227 1.00 92.25 191 ILE A CA 1
ATOM 1546 C C . ILE A 1 191 ? -3.156 7.684 9.494 1.00 92.25 191 ILE A C 1
ATOM 1548 O O . ILE A 1 191 ? -4.380 7.828 9.472 1.00 92.25 191 ILE A O 1
ATOM 1552 N N . ILE A 1 192 ? -2.480 7.415 10.612 1.00 89.94 192 ILE A N 1
ATOM 1553 C CA . ILE A 1 192 ? -3.122 7.205 11.910 1.00 89.94 192 ILE A CA 1
ATOM 1554 C C . ILE A 1 192 ? -3.810 8.489 12.374 1.00 89.94 192 ILE A C 1
ATOM 1556 O O . ILE A 1 192 ? -5.018 8.492 12.601 1.00 89.94 192 ILE A O 1
ATOM 1560 N N . THR A 1 193 ? -3.076 9.601 12.467 1.00 85.12 193 THR A N 1
ATOM 1561 C CA . THR A 1 193 ? -3.587 10.838 13.089 1.00 85.12 193 THR A CA 1
ATOM 1562 C C . THR A 1 193 ? -4.690 11.529 12.287 1.00 85.12 193 THR A C 1
ATOM 1564 O O . THR A 1 193 ? -5.486 12.268 12.858 1.00 85.12 193 THR A O 1
ATOM 1567 N N . ASN A 1 194 ? -4.775 11.290 10.973 1.00 85.88 194 ASN A N 1
ATOM 1568 C CA . ASN A 1 194 ? -5.848 11.828 10.130 1.00 85.88 194 ASN A CA 1
ATOM 1569 C C . ASN A 1 194 ? -7.049 10.880 9.979 1.00 85.88 194 ASN A C 1
ATOM 1571 O O . ASN A 1 194 ? -8.006 11.229 9.275 1.00 85.88 194 ASN A O 1
ATOM 1575 N N . SER A 1 195 ? -7.010 9.694 10.592 1.00 90.69 195 SER A N 1
ATOM 1576 C CA . SER A 1 195 ? -8.137 8.764 10.589 1.00 90.69 195 SER A CA 1
ATOM 1577 C C . SER A 1 195 ? -9.244 9.285 11.501 1.00 90.69 195 SER A C 1
ATOM 1579 O O . SER A 1 195 ? -9.024 9.560 12.675 1.00 90.69 195 SER A O 1
ATOM 1581 N N . SER A 1 196 ? -10.453 9.446 10.955 1.00 91.25 196 SER A N 1
ATOM 1582 C CA . SER A 1 196 ? -11.598 9.984 11.705 1.00 91.25 196 SER A CA 1
ATOM 1583 C C . SER A 1 196 ? -12.150 9.013 12.744 1.00 91.25 196 SER A C 1
ATOM 1585 O O . SER A 1 196 ? -12.782 9.444 13.706 1.00 91.25 196 SER A O 1
ATOM 1587 N N . LEU A 1 197 ? -11.953 7.719 12.493 1.00 94.31 197 LEU A N 1
ATOM 1588 C CA . LEU A 1 197 ? -12.350 6.613 13.347 1.00 94.31 197 LEU A CA 1
ATOM 1589 C C . LEU A 1 197 ? -11.124 5.740 13.581 1.00 94.31 197 LEU A C 1
ATOM 1591 O O . LEU A 1 197 ? -10.395 5.451 12.630 1.00 94.31 197 LEU A O 1
ATOM 1595 N N . GLN A 1 198 ? -10.911 5.325 14.822 1.00 94.69 198 GLN A N 1
ATOM 1596 C CA . GLN A 1 198 ? -9.849 4.391 15.186 1.00 94.69 198 GLN A CA 1
ATOM 1597 C C . GLN A 1 198 ? -10.419 3.379 16.178 1.00 94.69 198 GLN A C 1
ATOM 1599 O O . GLN A 1 198 ? -11.296 3.709 16.976 1.00 94.69 198 GLN A O 1
ATOM 1604 N N . VAL A 1 199 ? -9.935 2.145 16.112 1.00 95.38 199 VAL A N 1
ATOM 1605 C CA . VAL A 1 199 ? -10.273 1.091 17.068 1.00 95.38 199 VAL A CA 1
ATOM 1606 C C . VAL A 1 199 ? -8.956 0.535 17.579 1.00 95.38 199 VAL A C 1
ATOM 1608 O O . VAL A 1 199 ? -8.165 0.017 16.793 1.00 95.38 199 VAL A O 1
ATOM 1611 N N . LEU A 1 200 ? -8.711 0.674 18.878 1.00 95.06 200 LEU A N 1
ATOM 1612 C CA . LEU A 1 200 ? -7.574 0.050 19.542 1.00 95.06 200 LEU A CA 1
ATOM 1613 C C . LEU A 1 200 ? -8.080 -1.149 20.323 1.00 95.06 200 LEU A C 1
ATOM 1615 O O . LEU A 1 200 ? -8.829 -0.989 21.280 1.00 95.06 200 LEU A O 1
ATOM 1619 N N . MET A 1 201 ? -7.674 -2.339 19.900 1.00 95.00 201 MET A N 1
ATOM 1620 C CA . MET A 1 201 ? -7.905 -3.577 20.644 1.00 95.00 201 MET A CA 1
ATOM 1621 C C . MET A 1 201 ? -6.758 -3.801 21.635 1.00 95.00 201 MET A C 1
ATOM 1623 O O . MET A 1 201 ? -5.827 -2.990 21.692 1.00 95.00 201 MET A O 1
ATOM 1627 N N . LYS A 1 202 ? -6.798 -4.909 22.381 1.00 94.19 202 LYS A N 1
ATOM 1628 C CA . LYS A 1 202 ? -5.729 -5.324 23.301 1.00 94.19 202 LYS A CA 1
ATOM 1629 C C . LYS A 1 202 ? -4.325 -5.078 22.734 1.00 94.19 202 LYS A C 1
ATOM 1631 O O . LYS A 1 202 ? -4.022 -5.479 21.612 1.00 94.19 202 LYS A O 1
ATOM 1636 N N . GLN A 1 203 ? -3.468 -4.441 23.528 1.00 93.19 203 GLN A N 1
ATOM 1637 C CA . GLN A 1 203 ? -2.089 -4.122 23.148 1.00 93.19 203 GLN A CA 1
ATOM 1638 C C . GLN A 1 203 ? -1.082 -4.852 24.033 1.00 93.19 203 GLN A C 1
ATOM 1640 O O . GLN A 1 203 ? -1.341 -5.140 25.201 1.00 93.19 203 GLN A O 1
ATOM 1645 N N . SER A 1 204 ? 0.109 -5.105 23.490 1.00 91.19 204 SER A N 1
ATOM 1646 C CA . SER A 1 204 ? 1.209 -5.659 24.279 1.00 91.19 204 SER A CA 1
ATOM 1647 C C . SER A 1 204 ? 1.796 -4.605 25.236 1.00 91.19 204 SER A C 1
ATOM 1649 O O . SER A 1 204 ? 1.889 -3.428 24.870 1.00 91.19 204 SER A O 1
ATOM 1651 N N . PRO A 1 205 ? 2.297 -5.001 26.422 1.00 91.25 205 PRO A N 1
ATOM 1652 C CA . PRO A 1 205 ? 3.022 -4.085 27.304 1.00 91.25 205 PRO A CA 1
ATOM 1653 C C . PRO A 1 205 ? 4.232 -3.418 26.634 1.00 91.25 205 PRO A C 1
ATOM 1655 O O . PRO A 1 205 ? 4.531 -2.263 26.924 1.00 91.25 205 PRO A O 1
ATOM 1658 N N . ALA A 1 206 ? 4.899 -4.118 25.709 1.00 89.75 206 ALA A N 1
ATOM 1659 C CA . ALA A 1 206 ? 6.103 -3.639 25.031 1.00 89.75 206 ALA A CA 1
ATOM 1660 C C . ALA A 1 206 ? 5.845 -2.441 24.100 1.00 89.75 206 ALA A C 1
ATOM 1662 O O . ALA A 1 206 ? 6.721 -1.599 23.921 1.00 89.75 206 ALA A O 1
ATOM 1663 N N . THR A 1 207 ? 4.650 -2.351 23.511 1.00 86.94 207 THR A N 1
ATOM 1664 C CA . THR A 1 207 ? 4.278 -1.288 22.561 1.00 86.94 207 THR A CA 1
ATOM 1665 C C . THR A 1 207 ? 3.423 -0.191 23.196 1.00 86.94 207 THR A C 1
ATOM 1667 O O . THR A 1 207 ? 3.213 0.864 22.593 1.00 86.94 207 THR A O 1
ATOM 1670 N N . MET A 1 208 ? 2.965 -0.400 24.433 1.00 90.94 208 MET A N 1
ATOM 1671 C CA . MET A 1 208 ? 1.955 0.433 25.076 1.00 90.94 208 MET A CA 1
ATOM 1672 C C . MET A 1 208 ? 2.371 1.898 25.242 1.00 90.94 208 MET A C 1
ATOM 1674 O O . MET A 1 208 ? 1.556 2.790 25.028 1.00 90.94 208 MET A O 1
ATOM 1678 N N . ASP A 1 209 ? 3.628 2.191 25.572 1.00 90.69 209 ASP A N 1
ATOM 1679 C CA . ASP A 1 209 ? 4.049 3.589 25.748 1.00 90.69 209 ASP A CA 1
ATOM 1680 C C . ASP A 1 209 ? 4.054 4.365 24.420 1.00 90.69 209 ASP A C 1
ATOM 1682 O O . ASP A 1 209 ? 3.711 5.552 24.387 1.00 90.69 209 ASP A O 1
ATOM 1686 N N . VAL A 1 210 ? 4.360 3.689 23.305 1.00 89.56 210 VAL A N 1
ATOM 1687 C CA . VAL A 1 210 ? 4.256 4.275 21.961 1.00 89.56 210 VAL A CA 1
ATOM 1688 C C . VAL A 1 210 ? 2.794 4.495 21.591 1.00 89.56 210 VAL A C 1
ATOM 1690 O O . VAL A 1 210 ? 2.446 5.591 21.148 1.00 89.56 210 VAL A O 1
ATOM 1693 N N . VAL A 1 211 ? 1.931 3.498 21.812 1.00 91.00 211 VAL A N 1
ATOM 1694 C CA . VAL A 1 211 ? 0.480 3.601 21.575 1.00 91.00 211 VAL A CA 1
ATOM 1695 C C . VAL A 1 211 ? -0.096 4.769 22.377 1.00 91.00 211 VAL A C 1
ATOM 1697 O O . VAL A 1 211 ? -0.687 5.683 21.806 1.00 91.00 211 VAL A O 1
ATOM 1700 N N . LYS A 1 212 ? 0.155 4.804 23.687 1.00 92.69 212 LYS A N 1
ATOM 1701 C CA . LYS A 1 212 ? -0.329 5.853 24.584 1.00 92.69 212 LYS A CA 1
ATOM 1702 C C . LYS A 1 212 ? 0.052 7.245 24.103 1.00 92.69 212 LYS A C 1
ATOM 1704 O O . LYS A 1 212 ? -0.803 8.122 24.029 1.00 92.69 212 LYS A O 1
ATOM 1709 N N . LYS A 1 213 ? 1.321 7.449 23.741 1.00 90.75 213 LYS A N 1
ATOM 1710 C CA . LYS A 1 213 ? 1.790 8.737 23.219 1.00 90.75 213 LYS A CA 1
ATOM 1711 C C . LYS A 1 213 ? 1.142 9.084 21.876 1.00 90.75 213 LYS A C 1
ATOM 1713 O O . LYS A 1 213 ? 0.803 10.239 21.646 1.00 90.75 213 LYS A O 1
ATOM 1718 N N . THR A 1 214 ? 0.988 8.101 20.993 1.00 88.44 214 THR A N 1
ATOM 1719 C CA . THR A 1 214 ? 0.466 8.289 19.630 1.00 88.44 214 THR A CA 1
ATOM 1720 C C . THR A 1 214 ? -1.003 8.689 19.626 1.00 88.44 214 THR A C 1
ATOM 1722 O O . THR A 1 214 ? -1.385 9.601 18.896 1.00 88.44 214 THR A O 1
ATOM 1725 N N . PHE A 1 215 ? -1.811 8.023 20.449 1.00 89.75 215 PHE A N 1
ATOM 1726 C CA . PHE A 1 215 ? -3.258 8.235 20.531 1.00 89.75 215 PHE A CA 1
ATOM 1727 C C . PHE A 1 215 ? -3.666 9.157 21.686 1.00 89.75 215 PHE A C 1
ATOM 1729 O O . PHE A 1 215 ? -4.853 9.375 21.902 1.00 89.75 215 PHE A O 1
ATOM 1736 N N . ASN A 1 216 ? -2.687 9.724 22.401 1.00 90.06 216 ASN A N 1
ATOM 1737 C CA . ASN A 1 216 ? -2.890 10.604 23.551 1.00 90.06 216 ASN A CA 1
ATOM 1738 C C . ASN A 1 216 ? -3.821 9.982 24.610 1.00 90.06 216 ASN A C 1
ATOM 1740 O O . ASN A 1 216 ? -4.777 10.616 25.058 1.00 90.06 216 ASN A O 1
ATOM 1744 N N . LEU A 1 217 ? -3.539 8.726 24.969 1.00 93.88 217 LEU A N 1
ATOM 1745 C CA . LEU A 1 217 ? -4.356 7.962 25.910 1.00 93.88 217 LEU A CA 1
ATOM 1746 C C . LEU A 1 217 ? -4.139 8.423 27.352 1.00 93.88 217 LEU A C 1
ATOM 1748 O O . LEU A 1 217 ? -3.017 8.773 27.743 1.00 93.88 217 LEU A O 1
ATOM 1752 N N . THR A 1 218 ? -5.192 8.346 28.163 1.00 95.06 218 THR A N 1
ATOM 1753 C CA . THR A 1 218 ? -5.072 8.481 29.621 1.00 95.06 218 THR A CA 1
ATOM 1754 C C . THR A 1 218 ? -4.394 7.250 30.238 1.00 95.06 218 THR A C 1
ATOM 1756 O O . THR A 1 218 ? -4.166 6.238 29.567 1.00 95.06 218 THR A O 1
ATOM 1759 N N . GLU A 1 219 ? -4.025 7.315 31.524 1.00 95.19 219 GLU A N 1
ATOM 1760 C CA . GLU A 1 219 ? -3.515 6.119 32.214 1.00 95.19 219 GLU A CA 1
ATOM 1761 C C . GLU A 1 219 ? -4.587 5.031 32.287 1.00 95.19 219 GLU A C 1
ATOM 1763 O O . GLU A 1 219 ? -4.293 3.862 32.066 1.00 95.19 219 GLU A O 1
ATOM 1768 N N . GLU A 1 220 ? -5.837 5.414 32.541 1.00 94.69 220 GLU A N 1
ATOM 1769 C CA . GLU A 1 220 ? -6.977 4.504 32.635 1.00 94.69 220 GLU A CA 1
ATOM 1770 C C . GLU A 1 220 ? -7.226 3.788 31.304 1.00 94.69 220 GLU A C 1
ATOM 1772 O O . GLU A 1 220 ? -7.401 2.572 31.278 1.00 94.69 220 GLU A O 1
ATOM 1777 N N . GLU A 1 221 ? -7.170 4.517 30.187 1.00 96.12 221 GLU A N 1
ATOM 1778 C CA . GLU A 1 221 ? -7.278 3.945 28.841 1.00 96.12 221 GLU A CA 1
ATOM 1779 C C . GLU A 1 221 ? -6.119 2.989 28.529 1.00 96.12 221 GLU A C 1
ATOM 1781 O O . GLU A 1 221 ? -6.326 1.928 27.938 1.00 96.12 221 GLU A O 1
ATOM 1786 N N . LYS A 1 222 ? -4.899 3.322 28.972 1.00 95.69 222 LYS A N 1
ATOM 1787 C CA . LYS A 1 222 ? -3.745 2.418 28.885 1.00 95.69 222 LYS A CA 1
ATOM 1788 C C . LYS A 1 222 ? -3.992 1.120 29.658 1.00 95.69 222 LYS A C 1
ATOM 1790 O O . LYS A 1 222 ? -3.764 0.051 29.097 1.00 95.69 222 LYS A O 1
ATOM 1795 N N . TYR A 1 223 ? -4.441 1.190 30.912 1.00 95.06 223 TYR A N 1
ATOM 1796 C CA . TYR A 1 223 ? -4.7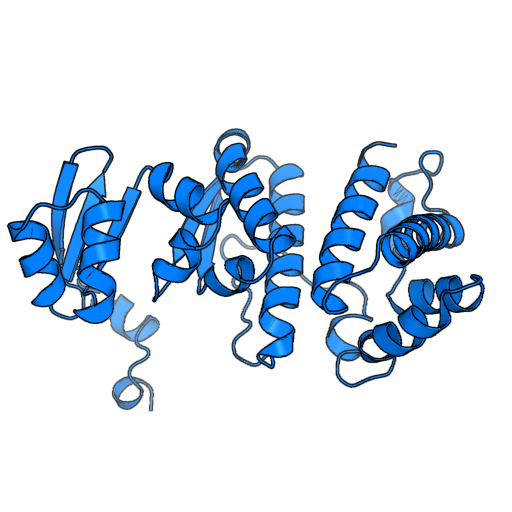23 -0.012 31.708 1.00 95.06 223 TYR A CA 1
ATOM 1797 C C . TYR A 1 223 ? -5.833 -0.855 31.078 1.00 95.06 223 TYR A C 1
ATOM 1799 O O . TYR A 1 223 ? -5.666 -2.065 30.945 1.00 95.06 223 TYR A O 1
ATOM 1807 N N . LEU A 1 224 ? -6.892 -0.215 30.574 1.00 95.38 224 LEU A N 1
ATOM 1808 C CA . LEU A 1 224 ? -7.973 -0.899 29.867 1.00 95.38 224 LEU A CA 1
ATOM 1809 C C . LEU A 1 224 ? -7.451 -1.692 28.661 1.00 95.38 224 LEU A C 1
ATOM 1811 O O . LEU A 1 224 ? -7.797 -2.857 28.507 1.00 95.38 224 LEU A O 1
ATOM 1815 N N . LEU A 1 225 ? -6.578 -1.113 27.830 1.00 95.62 225 LEU A N 1
ATOM 1816 C CA . LEU A 1 225 ? -6.012 -1.820 26.672 1.00 95.62 225 LEU A CA 1
ATOM 1817 C C . LEU A 1 225 ? -5.027 -2.943 27.039 1.00 95.62 225 LEU A C 1
ATOM 1819 O O . LEU A 1 225 ? -4.835 -3.855 26.233 1.00 95.62 225 LEU A O 1
ATOM 1823 N N . LEU A 1 226 ? -4.377 -2.880 28.206 1.00 95.19 226 LEU A N 1
ATOM 1824 C CA . LEU A 1 226 ? -3.502 -3.956 28.695 1.00 95.19 226 LEU A CA 1
ATOM 1825 C C . LEU A 1 226 ? -4.313 -5.150 29.217 1.00 95.19 226 LEU A C 1
ATOM 1827 O O . LEU A 1 226 ? -3.927 -6.300 28.997 1.00 95.19 226 LEU A O 1
ATOM 1831 N N . GLU A 1 227 ? -5.427 -4.873 29.893 1.00 95.12 227 GLU A N 1
ATOM 1832 C CA . GLU A 1 227 ? -6.276 -5.881 30.538 1.00 95.12 227 GLU A CA 1
ATOM 1833 C C . GLU A 1 227 ? -7.399 -6.409 29.633 1.00 95.12 227 GLU A C 1
ATOM 1835 O O . GLU A 1 227 ? -7.958 -7.461 29.932 1.00 95.12 227 GLU A O 1
ATOM 1840 N N . ALA A 1 228 ? -7.677 -5.742 28.506 1.00 95.56 228 ALA A N 1
ATOM 1841 C CA . ALA A 1 228 ? -8.730 -6.101 27.557 1.00 95.56 228 ALA A CA 1
ATOM 1842 C C . ALA A 1 228 ? -8.726 -7.590 27.167 1.00 95.56 228 ALA A C 1
ATOM 1844 O O . ALA A 1 228 ? -7.677 -8.197 26.890 1.00 95.56 228 ALA A O 1
ATOM 1845 N N . GLU A 1 229 ? -9.921 -8.169 27.089 1.00 94.50 229 GLU A N 1
ATOM 1846 C CA . GLU A 1 229 ? -10.142 -9.495 26.516 1.00 94.50 229 GLU A CA 1
ATOM 1847 C C . GLU A 1 229 ? -10.257 -9.445 24.983 1.00 94.50 229 GLU A C 1
ATOM 1849 O O . GLU A 1 229 ? -10.266 -8.383 24.353 1.00 94.50 229 GLU A O 1
ATOM 1854 N N . VAL A 1 230 ? -10.331 -10.618 24.347 1.00 89.88 230 VAL A N 1
ATOM 1855 C CA . VAL A 1 230 ? -10.606 -10.705 22.907 1.00 89.88 230 VAL A CA 1
ATOM 1856 C C . VAL A 1 230 ? -11.962 -10.053 22.618 1.00 89.88 230 VAL A C 1
ATOM 1858 O O . VAL A 1 230 ? -12.959 -10.347 23.273 1.00 89.88 230 VAL A O 1
ATOM 1861 N N . GLY A 1 231 ? -11.987 -9.144 21.641 1.00 91.56 231 GLY A N 1
ATOM 1862 C CA . GLY A 1 231 ? -13.178 -8.365 21.292 1.00 91.56 231 GLY A CA 1
ATOM 1863 C C . GLY A 1 231 ? -13.349 -7.070 22.092 1.00 91.56 231 GLY A C 1
ATOM 1864 O O . GLY A 1 231 ? -14.204 -6.265 21.732 1.00 91.56 231 GLY A O 1
ATOM 1865 N N . GLU A 1 232 ? -12.529 -6.808 23.111 1.00 96.62 232 GLU A N 1
ATOM 1866 C CA . GLU A 1 232 ? -12.569 -5.562 23.881 1.00 96.62 232 GLU A CA 1
ATOM 1867 C C . GLU A 1 232 ? -11.512 -4.554 23.421 1.00 96.62 232 GLU A C 1
ATOM 1869 O O . GLU A 1 232 ? -10.420 -4.904 22.959 1.00 96.62 232 GLU A O 1
ATOM 1874 N N . GLY A 1 233 ? -11.847 -3.271 23.541 1.00 96.62 233 GLY A N 1
ATOM 1875 C CA . GLY A 1 233 ? -10.965 -2.194 23.122 1.00 96.62 233 GLY A CA 1
ATOM 1876 C C . GLY A 1 233 ? -11.547 -0.805 23.343 1.00 96.62 233 GLY A C 1
ATOM 1877 O O . GLY A 1 233 ? -12.557 -0.623 24.022 1.00 96.62 233 GLY A O 1
ATOM 1878 N N . ILE A 1 234 ? -10.908 0.189 22.736 1.00 96.88 234 ILE A N 1
ATOM 1879 C CA . ILE A 1 234 ? -11.325 1.589 22.762 1.00 96.88 234 ILE A CA 1
ATOM 1880 C C . ILE A 1 234 ? -11.648 2.038 21.340 1.00 96.88 234 ILE A C 1
ATOM 1882 O O . ILE A 1 234 ? -10.847 1.884 20.416 1.00 96.88 234 ILE A O 1
ATOM 1886 N N . PHE A 1 235 ? -12.828 2.625 21.176 1.00 97.00 235 PHE A N 1
ATOM 1887 C CA . PHE A 1 235 ? -13.280 3.245 19.943 1.00 97.00 235 PHE A CA 1
ATOM 1888 C C . PHE A 1 235 ? -13.139 4.762 20.007 1.00 97.00 235 PHE A C 1
ATOM 1890 O O . PHE A 1 235 ? -13.673 5.415 20.905 1.00 97.00 235 PHE A O 1
ATOM 1897 N N . PHE A 1 236 ? -12.461 5.313 19.007 1.00 95.44 236 PHE A N 1
ATOM 1898 C CA . PHE A 1 236 ? -12.196 6.734 18.855 1.00 95.44 236 PHE A CA 1
ATOM 1899 C C . PHE A 1 236 ? -13.090 7.276 17.746 1.00 95.44 236 PHE A C 1
ATOM 1901 O O . PHE A 1 236 ? -13.043 6.804 16.607 1.00 95.44 236 PHE A O 1
ATOM 1908 N N . ALA A 1 237 ? -13.874 8.301 18.066 1.00 93.00 237 ALA A N 1
ATOM 1909 C CA . ALA A 1 237 ? -14.665 9.062 17.108 1.00 93.00 237 ALA A CA 1
ATOM 1910 C C . ALA A 1 237 ? -14.370 10.556 17.288 1.00 93.00 237 ALA A C 1
ATOM 1912 O O . ALA A 1 237 ? -14.988 11.251 18.10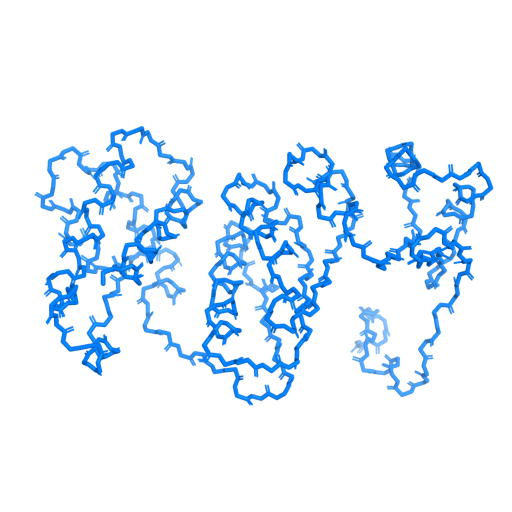4 1.00 93.00 237 ALA A O 1
ATOM 1913 N N . GLY A 1 238 ? -13.386 11.053 16.535 1.00 86.44 238 GLY A N 1
ATOM 1914 C CA . GLY A 1 238 ? -12.816 12.378 16.772 1.00 86.44 238 GLY A CA 1
ATOM 1915 C C . GLY A 1 238 ? -12.160 12.448 18.153 1.00 86.44 238 GLY A C 1
ATOM 1916 O O . GLY A 1 238 ? -11.211 11.727 18.412 1.00 86.44 238 GLY A O 1
ATOM 1917 N N . GLN A 1 239 ? -12.673 13.308 19.037 1.00 85.69 239 GLN A N 1
ATOM 1918 C CA . GLN A 1 239 ? -12.159 13.474 20.408 1.00 85.69 239 GLN A CA 1
ATOM 1919 C C . GLN A 1 239 ? -12.851 12.570 21.441 1.00 85.69 239 GLN A C 1
ATOM 1921 O O . GLN A 1 239 ? -12.543 12.641 22.625 1.00 85.69 239 GLN A O 1
ATOM 1926 N N . LYS A 1 240 ? -13.853 11.784 21.029 1.00 92.19 240 LYS A N 1
ATOM 1927 C CA . LYS A 1 240 ? -14.582 10.897 21.940 1.00 92.19 240 LYS A CA 1
ATOM 1928 C C . LYS A 1 240 ? -13.926 9.532 21.950 1.00 92.19 240 LYS A C 1
ATOM 1930 O O . LYS A 1 240 ? -13.803 8.927 20.886 1.00 92.19 240 LYS A O 1
ATOM 1935 N N . HIS A 1 241 ? -13.573 9.057 23.135 1.00 94.44 241 HIS A N 1
ATOM 1936 C CA . HIS A 1 241 ? -13.062 7.714 23.362 1.00 94.44 241 HIS A CA 1
ATOM 1937 C C . HIS A 1 241 ? -14.099 6.938 24.171 1.00 94.44 241 HIS A C 1
ATOM 1939 O O . HIS A 1 241 ? -14.644 7.452 25.151 1.00 94.44 241 HIS A O 1
ATOM 1945 N N . VAL A 1 242 ? -14.434 5.732 23.725 1.00 95.81 242 VAL A N 1
ATOM 1946 C CA . VAL A 1 242 ? -15.447 4.892 24.368 1.00 95.81 242 VAL A CA 1
ATOM 1947 C C . VAL A 1 242 ? -14.923 3.468 24.436 1.00 95.81 242 VAL A C 1
ATOM 1949 O O . VAL A 1 242 ? -14.477 2.933 23.424 1.00 95.81 242 VAL A O 1
ATOM 1952 N N . ALA A 1 243 ? -14.988 2.850 25.613 1.00 96.44 243 ALA A N 1
ATOM 1953 C CA . ALA A 1 243 ? -14.721 1.425 25.753 1.00 96.44 243 ALA A CA 1
ATOM 1954 C C . ALA A 1 243 ? -15.800 0.623 25.014 1.00 96.44 243 ALA A C 1
ATOM 1956 O O . ALA A 1 243 ? -16.995 0.886 25.171 1.00 96.44 243 ALA A O 1
ATOM 1957 N N . ILE A 1 244 ? -15.384 -0.343 24.203 1.00 97.00 244 ILE A N 1
ATOM 1958 C CA . ILE A 1 244 ? -16.279 -1.182 23.411 1.00 97.00 244 ILE A CA 1
ATOM 1959 C C . ILE A 1 244 ? -15.991 -2.662 23.646 1.00 97.00 244 ILE A C 1
ATOM 1961 O O . ILE A 1 244 ? -14.860 -3.049 23.936 1.00 97.00 244 ILE A O 1
ATOM 1965 N N . LYS A 1 245 ? -17.026 -3.482 23.450 1.00 96.25 245 LYS A N 1
ATOM 1966 C CA . LYS A 1 245 ? -16.926 -4.935 23.315 1.00 96.25 245 LYS A CA 1
ATOM 1967 C C . LYS A 1 245 ? -17.643 -5.349 22.038 1.00 96.25 245 LYS A C 1
ATOM 1969 O O . LYS A 1 245 ? -18.843 -5.118 21.896 1.00 96.25 245 LYS A O 1
ATOM 1974 N N . VAL A 1 246 ? -16.894 -5.907 21.099 1.00 93.88 246 VAL A N 1
ATOM 1975 C CA . VAL A 1 246 ? -17.407 -6.439 19.839 1.00 93.88 246 VAL A CA 1
ATOM 1976 C C . VAL A 1 246 ? -17.822 -7.883 20.075 1.00 93.88 246 VAL A C 1
ATOM 1978 O O . VAL A 1 246 ? -17.035 -8.686 20.567 1.00 93.88 246 VAL A O 1
ATOM 1981 N N . VAL A 1 247 ? -19.067 -8.202 19.732 1.00 92.94 247 VAL A N 1
ATOM 1982 C CA . VAL A 1 247 ? -19.634 -9.546 19.858 1.00 92.94 247 VAL A CA 1
ATOM 1983 C C . VAL A 1 247 ? -20.230 -9.916 18.509 1.00 92.94 247 VAL A C 1
ATOM 1985 O O . VAL A 1 247 ? -21.073 -9.180 17.996 1.00 92.94 247 VAL A O 1
ATOM 1988 N N . ALA A 1 248 ? -19.774 -11.028 17.935 1.00 91.75 248 ALA A N 1
ATOM 1989 C CA . ALA A 1 248 ? -20.367 -11.582 16.728 1.00 91.75 248 ALA A CA 1
ATOM 1990 C C . ALA A 1 248 ? -21.689 -12.276 17.076 1.00 91.75 248 ALA A C 1
ATOM 1992 O O . ALA A 1 248 ? -21.820 -12.922 18.119 1.00 91.75 248 ALA A O 1
ATOM 1993 N N . SER A 1 249 ? -22.686 -12.151 16.205 1.00 93.56 249 SER A N 1
ATOM 1994 C CA . SER A 1 249 ? -23.847 -13.034 16.279 1.00 93.56 249 SER A CA 1
ATOM 1995 C C . SER A 1 249 ? -23.433 -14.473 15.965 1.00 93.56 249 SER A C 1
ATOM 1997 O O . SER A 1 249 ? -22.450 -14.706 15.267 1.00 93.56 249 SER A O 1
ATOM 1999 N N . TYR A 1 250 ? -24.229 -15.444 16.415 1.00 90.88 250 TYR A N 1
ATOM 2000 C CA . TYR A 1 250 ? -23.986 -16.864 16.135 1.00 90.88 250 TYR A CA 1
ATOM 2001 C C . TYR A 1 250 ? -23.760 -17.149 14.640 1.00 90.88 250 TYR A C 1
ATOM 2003 O O . TYR A 1 250 ? -22.865 -17.897 14.270 1.00 90.88 250 TYR A O 1
ATOM 2011 N N . THR A 1 251 ? -24.549 -16.516 13.768 1.00 92.56 251 THR A N 1
ATOM 2012 C CA . THR A 1 251 ? -24.425 -16.693 12.317 1.00 92.56 251 THR A CA 1
ATOM 2013 C C . THR A 1 251 ? -23.146 -16.070 11.759 1.00 92.56 251 THR A C 1
ATOM 2015 O O . THR A 1 251 ? -22.565 -16.621 10.833 1.00 92.56 251 THR A O 1
ATOM 2018 N N . GLU A 1 252 ? -22.713 -14.917 12.275 1.00 91.81 252 GLU A N 1
ATOM 2019 C CA . GLU A 1 252 ? -21.467 -14.277 11.831 1.00 91.81 252 GLU A CA 1
ATOM 2020 C C . GLU A 1 252 ? -20.251 -15.084 12.272 1.00 91.81 252 GLU A C 1
ATOM 2022 O O . GLU A 1 252 ? -19.351 -15.302 11.467 1.00 91.81 252 GLU A O 1
ATOM 2027 N N . ASP A 1 253 ? -20.262 -15.568 13.512 1.00 89.00 253 ASP A N 1
ATOM 2028 C CA . ASP A 1 253 ? -19.192 -16.362 14.114 1.00 89.00 253 ASP A CA 1
ATOM 2029 C C . ASP A 1 253 ? -18.856 -17.609 13.279 1.00 89.00 253 ASP A C 1
ATOM 2031 O O . ASP A 1 253 ? -17.704 -17.819 12.906 1.00 89.00 253 ASP A O 1
ATOM 2035 N N . GLN A 1 254 ? -19.883 -18.333 12.817 1.00 87.12 254 GLN A N 1
ATOM 2036 C CA . GLN A 1 254 ? -19.730 -19.482 11.912 1.00 87.12 254 GLN A CA 1
ATOM 2037 C C . GLN A 1 254 ? -19.045 -19.159 10.575 1.00 87.12 254 GLN A C 1
ATOM 2039 O O . GLN A 1 254 ? -18.542 -20.061 9.907 1.00 87.12 254 GLN A O 1
ATOM 2044 N N . ILE A 1 255 ? -19.075 -17.898 10.142 1.00 85.88 255 ILE A N 1
ATOM 2045 C CA . ILE A 1 255 ? -18.508 -17.459 8.861 1.00 85.88 255 ILE A CA 1
ATOM 2046 C C . ILE A 1 255 ? -17.097 -16.895 9.063 1.00 85.88 255 ILE A C 1
ATOM 2048 O O . ILE A 1 255 ? -16.237 -17.077 8.202 1.00 85.88 255 ILE A O 1
ATOM 2052 N N . ILE A 1 256 ? -16.866 -16.177 10.165 1.00 86.00 256 ILE A N 1
ATOM 2053 C CA . ILE A 1 256 ? -15.638 -15.400 10.377 1.00 86.00 256 ILE A CA 1
ATOM 2054 C C . ILE A 1 256 ? -14.614 -16.090 11.275 1.00 86.00 256 ILE A C 1
ATOM 2056 O O . ILE A 1 256 ? -13.477 -15.616 11.320 1.00 86.00 256 ILE A O 1
ATOM 2060 N N . THR A 1 257 ? -14.990 -17.149 12.002 1.00 81.94 257 THR A N 1
ATOM 2061 C CA . THR A 1 257 ? -14.065 -17.806 12.927 1.00 81.94 257 THR A CA 1
ATOM 2062 C C . THR A 1 257 ? -12.831 -18.319 12.188 1.00 81.94 257 THR A C 1
ATOM 2064 O O . THR A 1 257 ? -12.891 -18.925 11.116 1.00 81.94 257 THR A O 1
ATOM 2067 N N . THR A 1 258 ? -11.673 -18.015 12.762 1.00 77.19 258 THR A N 1
ATOM 2068 C CA . THR A 1 258 ? -10.367 -18.499 12.311 1.00 77.19 258 THR A CA 1
ATOM 2069 C C . THR A 1 258 ? -9.753 -19.456 13.325 1.00 77.19 258 THR A C 1
ATOM 2071 O O . THR A 1 258 ? -8.621 -19.902 13.124 1.00 77.19 258 THR A O 1
ATOM 2074 N N . ALA A 1 259 ? -10.480 -19.776 14.403 1.00 79.75 259 ALA A N 1
ATOM 2075 C CA . ALA A 1 259 ? -10.030 -20.700 15.428 1.00 79.75 259 ALA A CA 1
ATOM 2076 C C . ALA A 1 259 ? -9.888 -22.098 14.807 1.00 79.75 259 ALA A C 1
ATOM 2078 O O . ALA A 1 259 ? -10.884 -22.668 14.359 1.00 79.75 259 ALA A O 1
ATOM 2079 N N . PRO A 1 260 ? -8.675 -22.684 14.772 1.00 76.19 260 PRO A N 1
ATOM 2080 C CA . PRO A 1 260 ? -8.481 -23.995 14.159 1.00 76.19 260 PRO A CA 1
ATOM 2081 C C . PRO A 1 260 ? -9.382 -25.076 14.766 1.00 76.19 260 PRO A C 1
ATOM 2083 O O . PRO A 1 260 ? -9.807 -25.974 14.056 1.00 76.19 260 PRO A O 1
ATOM 2086 N N . GLU A 1 261 ? -9.699 -24.959 16.057 1.00 81.31 261 GLU A N 1
ATOM 2087 C CA . GLU A 1 261 ? -10.557 -25.880 16.816 1.00 81.31 261 GLU A CA 1
ATOM 2088 C C . GLU A 1 261 ? -12.040 -25.829 16.408 1.00 81.31 261 GLU A C 1
ATOM 2090 O O . GLU A 1 261 ? -12.772 -26.778 16.667 1.00 81.31 261 GLU A O 1
ATOM 2095 N N . GLU A 1 262 ? -12.487 -24.739 15.779 1.00 71.31 262 GLU A N 1
ATOM 2096 C CA . GLU A 1 262 ? -13.879 -24.543 15.342 1.00 71.31 262 GLU A CA 1
ATOM 2097 C C . GLU A 1 262 ? -14.054 -24.753 13.830 1.00 71.31 262 GLU A C 1
ATOM 2099 O O . GLU A 1 262 ? -15.174 -24.907 13.344 1.00 71.31 262 GLU A O 1
ATOM 2104 N N . VAL A 1 263 ? -12.943 -24.752 13.084 1.00 70.19 263 VAL A N 1
ATOM 2105 C CA . VAL A 1 263 ? -12.909 -24.858 11.617 1.00 70.19 263 VAL A CA 1
ATOM 2106 C C . VAL A 1 263 ? -12.513 -26.267 11.137 1.00 70.19 263 VAL A C 1
ATOM 2108 O O . VAL A 1 263 ? -12.844 -26.624 10.003 1.00 70.19 263 VAL A O 1
ATOM 2111 N N . LEU A 1 264 ? -11.812 -27.060 11.962 1.00 56.53 264 LEU A N 1
ATOM 2112 C CA . LEU A 1 264 ? -11.371 -28.439 11.673 1.00 56.53 264 LEU A CA 1
ATOM 2113 C C . LEU A 1 264 ? -12.275 -29.490 12.328 1.00 56.53 264 LEU A C 1
ATOM 2115 O O . LEU A 1 264 ? -12.503 -30.530 11.665 1.00 56.53 264 LEU A O 1
#

Nearest PDB structures (foldseek):
  4ag5-assembly1_A  TM=9.286E-01  e=1.630E-14  Thermoanaerobacter pseudethanolicus
  4ag6-assembly2_B  TM=9.296E-01  e=3.498E-14  Thermoanaerobacter pseudethanolicus
  4ag5-assembly2_B  TM=9.303E-01  e=6.442E-14  Thermoanaerobacter pseudethanolicus
  4ag6-assembly1_A  TM=9.310E-01  e=7.133E-14  Thermoanaerobacter pseudethanolicus
  8rtd-assembly1_g  TM=7.455E-01  e=2.898E-07  Escherichia coli

pLDDT: mean 91.39, std 5.35, range [56.53, 97.56]

Foldseek 3Di:
DVVLLVVLVLVLLLLCLQQVHDDPVRSVLSSVLSVVLCVVLVNDPPDDPVPSLVSPAALVSSLVSLVPDPPSPSVNVSSCCCCPNPNVVPGGDRDDDDDPDQDDDDDCPPPDLSCVLSVLSVVVVVVVVVLVVDQDAEEAEAEQLLSLLVDLSSLVVVLVCLVCVVVRNYHYHYHHQALVSLVVHPSSLCSVVVRQKDWQAADDPVCLVVVCVSVVDDVVLSVCSPPGDVQWTWIDRPPDIDTDGDDDDPVRCLVPDPPPVSVD

Solvent-accessible surface area (backbone atoms only — not comparable to full-atom values): 15458 Å² total; per-residue (Å²): 89,69,67,61,55,52,50,50,58,53,50,49,46,49,48,31,66,73,61,76,53,69,55,77,66,55,47,56,50,49,54,52,33,51,54,50,33,36,44,77,46,64,48,45,77,84,44,68,72,90,60,36,77,89,37,66,75,48,47,54,50,42,44,58,43,33,71,73,42,87,90,28,65,69,55,40,62,60,49,38,41,35,45,76,37,93,44,10,85,78,56,43,56,82,90,86,82,83,80,87,58,97,75,82,82,87,85,60,81,92,50,56,78,86,48,44,41,56,51,51,50,52,51,52,48,54,51,52,52,51,43,74,73,49,82,53,82,46,76,46,75,37,71,60,44,50,54,31,39,77,37,71,61,40,20,47,49,54,33,54,44,65,76,46,25,68,85,41,44,32,46,77,44,78,39,64,94,61,67,61,48,30,62,75,26,91,37,30,42,57,49,61,75,68,45,64,61,49,75,47,52,54,47,55,81,90,50,40,68,60,50,32,64,73,71,68,51,53,70,67,55,50,51,48,27,60,68,36,52,93,51,21,29,40,39,32,56,73,92,44,75,42,84,45,74,63,75,74,52,77,74,52,40,80,70,68,65,80,53,64,88,81,74,110

Radius of gyration: 21.63 Å; Cα contacts (8 Å, |Δi|>4): 271; chains: 1; bounding box: 49×42×63 Å

InterPro domains:
  IPR027417 P-loop containing nucleoside triphosphate hydrolase [G3DSA:3.40.50.300] (62-260)
  IPR027417 P-loop containing nucleoside triphosphate hydrolase [SSF52540] (17-257)
  IPR043964 TraG, P-loop domain [PF19044] (76-227)

Organism: NCBI:txid412755

Secondary structure (DSSP, 8-state):
-HHHHHHHHHHHHHHHHHHT---HHHHHHHHHHHHHHHHHTT-STTS-GGGSGGGPPPHHHHHHHHHHSTTTHHHHHHHHHHHTSTTHHHHSS-------SSS-----TTS-GGGHHHHHHHHHHHHHHHHHHS---EEEEETTTHHHHTSHHHHHHHHHHHHHGGGGTEEEEE--S-SHHHHTSTTHHHHHHT-SEEEEE---TTTHHHHHHHHT--HHHHHHHHHPPTTEEEEEETTEEEEEE----HHHHHHH---HHHH-

Sequence (264 aa):
EDVLRSNVINLVGLLRIMLGGLTPEEDAIIDRALAETYAAKDITPKTDPGLWQERIPLMQDFEAVLETMEGAKSLVIRVRKFTKGTFAQFFNQPTNISMEKPFVVFGIRDLEDELRPMAMFIIMRYIWNKVRSELKKRILMVDEAWWLMQTEDGASFLFGIAKRARKYWLGVTTVTQDVNDFMKSNYGQPIITNSSLQVLMKQSPATMDVVKKTFNLTEEEKYLLLEAEVGEGIFFAGQKHVAIKVVASYTEDQIITTAPEEVL